Protein AF-A0A956DC19-F1 (afdb_monomer)

Foldseek 3Di:
DDPVVVVVVVVVVVVVVVVVVVVVCVVVPPDPPVPPPPPPDQDDQDVVAEEAAALLCQLLVVLLQVLCVVVVHGHYDYDNPHPHQVRQLVCQVVVVGFKYKHWADDDPVSPPLKDKDQLFKWKWFKWWLPDQEDDPVCLLVVLVVPDPQAAEEAEDPPDVSLVQLCVVPVSNSVSRVVSVVVVVHHYDHHLVSVQVCQQPPPGYIYIHTPLCCQSVVGSIDGRPPGIGMITIMMMGNDCSCVSSVVSSVDPSVCVSCVVSVIGGD

pLDDT: mean 90.92, std 10.83, range [45.25, 98.5]

Solvent-accessible surface area (backbone atoms only — not comparable to full-atom values): 14543 Å² total; per-residue (Å²): 134,57,72,68,58,57,53,50,51,52,52,50,52,50,52,53,50,52,51,54,49,50,52,52,48,63,73,66,43,82,71,60,86,81,70,63,73,66,80,75,70,82,70,77,87,65,84,55,32,37,32,32,12,18,43,87,39,45,75,60,49,50,54,47,45,50,54,39,41,76,70,72,43,76,63,64,44,67,54,82,77,56,51,32,39,69,44,11,51,47,35,34,73,70,65,75,37,59,27,14,26,28,48,56,85,76,50,78,92,64,43,74,77,45,51,75,44,66,60,29,29,38,33,30,20,41,29,20,49,48,81,55,83,73,61,80,79,54,57,37,43,48,41,73,61,80,48,91,79,52,40,57,46,41,60,49,93,84,37,60,57,51,54,32,30,35,77,74,40,48,66,50,35,46,28,46,51,51,21,54,76,66,62,71,52,60,69,33,86,42,56,66,51,45,52,49,46,43,64,70,39,74,29,19,33,30,79,39,51,52,24,52,34,57,65,68,64,46,78,37,42,70,28,78,97,42,69,12,73,36,49,29,28,47,30,31,70,66,74,90,49,51,72,58,57,55,42,52,74,31,71,72,37,48,48,52,40,52,77,33,56,29,43,73,105

Nearest PDB structures (foldseek):
  7tav-assembly2_B  TM=7.178E-01  e=8.139E-08  Listeria monocytogenes
  8h3z-assembly1_A  TM=5.847E-01  e=3.713E-08  Anabaena
  3glb-assembly2_C  TM=5.712E-01  e=4.413E-07  Acinetobacter baylyi ADP1
  8hdk-assembly1_B  TM=5.742E-01  e=7.095E-06  Rattus norvegicus
  7txk-assembly2_B  TM=5.730E-01  e=1.298E-05  Streptococcus pneumoniae D39

Secondary structure (DSSP, 8-state):
--HHHHHHHHHHHHHHHHHHHHHHHHHTSPPPGGG-----PPPPPPSSEEEEE-HHHHHHHHHHHHHHHHTTPPPEEE-SS--HHHHHHHHHHTTS-SEEEESSPPPGGG-TT-EEEEEEEEEEEEEESS-----TTHHHHHTTT--SS-EEEEE-TT-HHHHHHHHH-HHHHHHHHHHHHTT-S-EE-SHHHHHHHHHHSTTEEEEEEHHHHHHTT-S-EEEEEEEEEEEEEEEESSGGGHHHHHHHTSHHHHHHHHHHT-B--

Mean predicted aligned error: 9.4 Å

Structure (mmCIF, N/CA/C/O backbone):
data_AF-A0A956DC19-F1
#
_entry.id   AF-A0A956DC19-F1
#
loop_
_atom_site.group_PDB
_atom_site.id
_atom_site.type_symbol
_atom_site.label_atom_id
_atom_site.label_alt_id
_atom_site.label_comp_id
_atom_site.label_asym_id
_atom_site.label_entity_id
_atom_site.label_seq_id
_atom_site.pdbx_PDB_ins_code
_atom_site.Cartn_x
_atom_site.Cartn_y
_atom_site.Cartn_z
_atom_site.occupancy
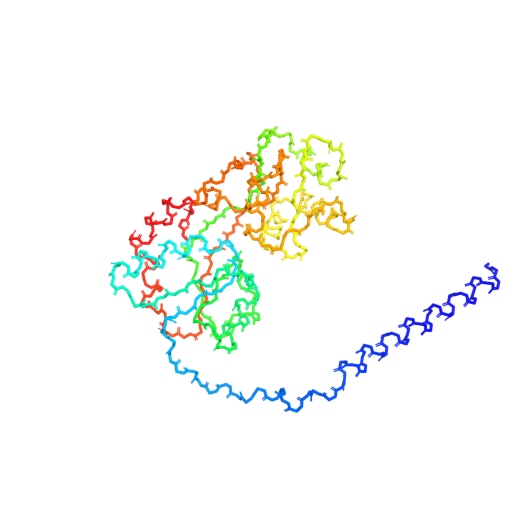_atom_site.B_iso_or_equiv
_atom_site.auth_seq_id
_atom_site.auth_comp_id
_atom_site.auth_asym_id
_atom_site.auth_atom_id
_atom_site.pdbx_PDB_model_num
ATOM 1 N N . MET A 1 1 ? -10.029 -17.178 -51.643 1.00 58.81 1 MET A N 1
ATOM 2 C CA . MET A 1 1 ? -9.910 -18.070 -50.467 1.00 58.81 1 MET A CA 1
ATOM 3 C C . MET A 1 1 ? -10.127 -19.503 -50.914 1.00 58.81 1 MET A C 1
ATOM 5 O O . MET A 1 1 ? -11.128 -19.786 -51.559 1.00 58.81 1 MET A O 1
ATOM 9 N N . THR A 1 2 ? -9.176 -20.389 -50.638 1.00 77.06 2 THR A N 1
ATOM 10 C CA . THR A 1 2 ? -9.273 -21.825 -50.938 1.00 77.06 2 THR A CA 1
ATOM 11 C C . THR A 1 2 ? -10.344 -22.482 -50.065 1.00 77.06 2 THR A C 1
ATOM 13 O O . THR A 1 2 ? -10.538 -22.083 -48.918 1.00 77.06 2 THR A O 1
ATOM 16 N N . ARG A 1 3 ? -11.029 -23.515 -50.581 1.00 72.81 3 ARG A N 1
ATOM 17 C CA . ARG A 1 3 ? -12.061 -24.282 -49.845 1.00 72.81 3 ARG A CA 1
ATOM 18 C C . ARG A 1 3 ? -11.597 -24.747 -48.455 1.00 72.81 3 ARG A C 1
ATOM 20 O O . ARG A 1 3 ? -12.404 -24.788 -47.537 1.00 72.81 3 ARG A O 1
ATOM 27 N N . ALA A 1 4 ? -10.301 -25.017 -48.290 1.00 72.75 4 ALA A N 1
ATOM 28 C CA . ALA A 1 4 ? -9.689 -25.374 -47.011 1.00 72.75 4 ALA A CA 1
ATOM 29 C C . ALA A 1 4 ? -9.764 -24.253 -45.954 1.00 72.75 4 ALA A C 1
ATOM 31 O O . ALA A 1 4 ? -10.031 -24.529 -44.790 1.00 72.75 4 ALA A O 1
ATOM 32 N N . VAL A 1 5 ? -9.594 -22.989 -46.356 1.00 76.00 5 VAL A N 1
ATOM 33 C CA . VAL A 1 5 ? -9.678 -21.830 -45.447 1.00 76.00 5 VAL A CA 1
ATOM 34 C C . VAL A 1 5 ? -11.120 -21.604 -44.998 1.00 76.00 5 VAL A C 1
ATOM 36 O O . VAL A 1 5 ? -11.368 -21.321 -43.830 1.00 76.00 5 VAL A O 1
ATOM 39 N N . LEU A 1 6 ? -12.079 -21.776 -45.914 1.00 77.94 6 LEU A N 1
ATOM 40 C CA . LEU A 1 6 ? -13.501 -21.654 -45.593 1.00 77.94 6 LEU A CA 1
ATOM 41 C C . LEU A 1 6 ? -13.936 -22.743 -44.600 1.00 77.94 6 LEU A C 1
ATOM 43 O O . LEU A 1 6 ? -14.591 -22.438 -43.610 1.00 77.94 6 LEU A O 1
ATOM 47 N N . LEU A 1 7 ? -13.502 -23.989 -44.830 1.00 83.19 7 LEU A N 1
ATOM 48 C CA . LEU A 1 7 ? -13.782 -25.122 -43.947 1.00 83.19 7 LEU A CA 1
ATOM 49 C C . LEU A 1 7 ? -13.171 -24.918 -42.550 1.00 83.19 7 LEU A C 1
ATOM 51 O O . LEU A 1 7 ? -13.842 -25.153 -41.549 1.00 83.19 7 LEU A O 1
ATOM 55 N N . GLY A 1 8 ? -11.930 -24.423 -42.477 1.00 80.75 8 GLY A N 1
ATOM 56 C CA . GLY A 1 8 ? -11.265 -24.111 -41.209 1.00 80.75 8 GLY A CA 1
ATOM 57 C C . GLY A 1 8 ? -11.995 -23.038 -40.396 1.00 80.75 8 GLY A C 1
ATOM 58 O O . GLY A 1 8 ? -12.196 -23.209 -39.196 1.00 80.75 8 GLY A O 1
ATOM 59 N N . LEU A 1 9 ? -12.465 -21.971 -41.051 1.00 84.00 9 LEU A N 1
ATOM 60 C CA . LEU A 1 9 ? -13.258 -20.914 -40.410 1.00 84.00 9 LEU A CA 1
ATOM 61 C C . LEU A 1 9 ? -14.600 -21.428 -39.879 1.00 84.00 9 LEU A C 1
ATOM 63 O O . LEU A 1 9 ? -15.009 -21.045 -38.785 1.00 84.00 9 LEU A O 1
ATOM 67 N N . THR A 1 10 ? -15.274 -22.313 -40.619 1.00 86.25 10 THR A N 1
ATOM 68 C CA . THR A 1 10 ? -16.541 -22.909 -40.171 1.00 86.25 10 THR A CA 1
ATOM 69 C C . THR A 1 10 ? -16.345 -23.786 -38.935 1.00 86.25 10 THR A C 1
ATOM 71 O O . THR A 1 10 ? -17.110 -23.668 -37.980 1.00 86.25 10 THR A O 1
ATOM 74 N N . VAL A 1 11 ? -15.300 -24.621 -38.918 1.00 87.81 11 VAL A N 1
ATOM 75 C CA . VAL A 1 11 ? -14.972 -25.460 -37.753 1.00 87.81 11 VAL A CA 1
ATOM 76 C C . VAL A 1 11 ? -14.606 -24.594 -36.547 1.00 87.81 11 VAL A C 1
ATOM 78 O O . VAL A 1 11 ? -15.110 -24.828 -35.453 1.00 87.81 11 VAL A O 1
ATOM 81 N N . PHE A 1 12 ? -13.795 -23.552 -36.745 1.00 87.50 12 PHE A N 1
ATOM 82 C CA . PHE A 1 12 ? -13.417 -22.633 -35.672 1.00 87.50 12 PHE A CA 1
ATOM 83 C C . PHE A 1 12 ? -14.632 -21.920 -35.061 1.00 87.50 12 PHE A C 1
ATOM 85 O O . PHE A 1 12 ? -14.780 -21.899 -33.840 1.00 87.50 12 PHE A O 1
ATOM 92 N N . ALA A 1 13 ? -15.538 -21.395 -35.893 1.00 90.00 13 ALA A N 1
ATOM 93 C CA . ALA A 1 13 ? -16.761 -20.747 -35.424 1.00 90.00 13 ALA A CA 1
ATOM 94 C C . ALA A 1 13 ? -17.680 -21.716 -34.660 1.00 90.00 13 ALA A C 1
ATOM 96 O O . ALA A 1 13 ? -18.256 -21.338 -33.640 1.00 90.00 13 ALA A O 1
ATOM 97 N N . ALA A 1 14 ? -17.779 -22.972 -35.110 1.00 89.25 14 ALA A N 1
ATOM 98 C CA . ALA A 1 14 ? -18.548 -24.005 -34.420 1.00 89.25 14 ALA A CA 1
ATOM 99 C C . ALA A 1 14 ? -17.953 -24.344 -33.042 1.00 89.25 14 ALA A C 1
ATOM 101 O O . ALA A 1 14 ? -18.692 -24.417 -32.061 1.00 89.25 14 ALA A O 1
ATOM 102 N N . CYS A 1 15 ? -16.626 -24.479 -32.944 1.00 90.81 15 CYS A N 1
ATOM 103 C CA . CYS A 1 15 ? -15.942 -24.699 -31.668 1.00 90.81 15 CYS A CA 1
ATOM 104 C C . CYS A 1 15 ? -16.123 -23.512 -30.713 1.00 90.81 15 CYS A C 1
ATOM 106 O O . CYS A 1 15 ? -16.414 -23.715 -29.537 1.00 90.81 15 CYS A O 1
ATOM 108 N N . LEU A 1 16 ? -16.005 -22.276 -31.211 1.00 89.44 16 LEU A N 1
ATOM 109 C CA . LEU A 1 16 ? -16.200 -21.075 -30.396 1.00 89.44 16 LEU A CA 1
ATOM 110 C C . LEU A 1 16 ? -17.640 -20.990 -29.867 1.00 89.44 16 LEU A C 1
ATOM 112 O O . LEU A 1 16 ? -17.852 -20.713 -28.688 1.00 89.44 16 LEU A O 1
ATOM 116 N N . GLY A 1 17 ? -18.620 -21.283 -30.727 1.00 90.19 17 GLY A N 1
ATOM 117 C CA . GLY A 1 17 ? -20.031 -21.347 -30.352 1.00 90.19 17 GLY A CA 1
ATOM 118 C C . GLY A 1 17 ? -20.293 -22.399 -29.277 1.00 90.19 17 GLY A C 1
ATOM 119 O O . GLY A 1 17 ? -20.917 -22.088 -28.266 1.00 90.19 17 GLY A O 1
ATOM 120 N N . ALA A 1 18 ? -19.750 -23.609 -29.440 1.00 88.31 18 ALA A N 1
ATOM 121 C CA . ALA A 1 18 ? -19.880 -24.682 -28.457 1.00 88.31 18 ALA A CA 1
ATOM 122 C C . ALA A 1 18 ? -19.261 -24.310 -27.099 1.00 88.31 18 ALA A C 1
ATOM 124 O O . ALA A 1 18 ? -19.887 -24.537 -26.065 1.00 88.31 18 ALA A O 1
ATOM 125 N N . SER A 1 19 ? -18.080 -23.683 -27.093 1.00 82.81 19 SER A N 1
ATOM 126 C CA . SER A 1 19 ? -17.428 -23.211 -25.865 1.00 82.81 19 SER A CA 1
ATOM 127 C C . SER A 1 19 ? -18.245 -22.132 -25.153 1.00 82.81 19 SER A C 1
ATOM 129 O O . SER A 1 19 ? -18.456 -22.224 -23.947 1.00 82.81 19 SER A O 1
ATOM 131 N N . VAL A 1 20 ? -18.765 -21.138 -25.883 1.00 84.44 20 VAL A N 1
ATOM 132 C CA . VAL A 1 20 ? -19.629 -20.094 -25.301 1.00 84.44 20 VAL A CA 1
ATOM 133 C C . VAL A 1 20 ? -20.919 -20.698 -24.747 1.00 84.44 20 VAL A C 1
ATOM 135 O O . VAL A 1 20 ? -21.346 -20.331 -23.655 1.00 84.44 20 VAL A O 1
ATOM 138 N N . SER A 1 21 ? -21.528 -21.648 -25.461 1.00 82.44 21 SER A N 1
ATOM 139 C CA . SER A 1 21 ? -22.718 -22.359 -24.990 1.00 82.44 21 SER A CA 1
ATOM 140 C C . SER A 1 21 ? -22.443 -23.198 -23.741 1.00 82.44 21 SER A C 1
ATOM 142 O O . SER A 1 21 ? -23.274 -23.199 -22.840 1.00 82.44 21 SER A O 1
ATOM 144 N N . LEU A 1 22 ? -21.288 -23.862 -23.650 1.00 82.88 22 LEU A N 1
ATOM 145 C CA . LEU A 1 22 ? -20.875 -24.611 -22.458 1.00 82.88 22 LEU A CA 1
ATOM 146 C C . LEU A 1 22 ? -20.654 -23.695 -21.253 1.00 82.88 22 LEU A C 1
ATOM 148 O O . LEU A 1 22 ? -21.134 -24.011 -20.170 1.00 82.88 22 LEU A O 1
ATOM 152 N N . VAL A 1 23 ? -19.996 -22.545 -21.439 1.00 78.00 23 VAL A N 1
ATOM 153 C CA . VAL A 1 23 ? -19.827 -21.540 -20.374 1.00 78.00 23 VAL A CA 1
ATOM 154 C C . VAL A 1 23 ? -21.187 -21.022 -19.912 1.00 78.00 23 VAL A C 1
ATOM 156 O O . VAL A 1 23 ? -21.473 -21.039 -18.722 1.00 78.00 23 VAL A O 1
ATOM 159 N N . ARG A 1 24 ? -22.070 -20.654 -20.846 1.00 78.94 24 ARG A N 1
ATOM 160 C CA . ARG A 1 24 ? -23.435 -20.194 -20.538 1.00 78.94 24 ARG A CA 1
ATOM 161 C C . ARG A 1 24 ? -24.257 -21.258 -19.812 1.00 78.94 24 ARG A C 1
ATOM 163 O O . ARG A 1 24 ? -25.035 -20.918 -18.932 1.00 78.94 24 ARG A O 1
ATOM 170 N N . LEU A 1 25 ? -24.100 -22.530 -20.180 1.00 79.69 25 LEU A N 1
ATOM 171 C CA . LEU A 1 25 ? -24.782 -23.650 -19.534 1.00 79.69 25 LEU A CA 1
ATOM 172 C C . LEU A 1 25 ? -24.228 -23.917 -18.129 1.00 79.69 25 LEU A C 1
ATOM 174 O O . LEU A 1 25 ? -25.004 -24.204 -17.227 1.00 79.69 25 LEU A O 1
ATOM 178 N N . ALA A 1 26 ? -22.914 -23.786 -17.933 1.00 73.88 26 ALA A N 1
ATOM 179 C CA . ALA A 1 26 ? -22.282 -23.883 -16.620 1.00 73.88 26 ALA A CA 1
ATOM 180 C C . ALA A 1 26 ? -22.691 -22.716 -15.703 1.00 73.88 26 ALA A C 1
ATOM 182 O O . ALA A 1 26 ? -22.988 -22.935 -14.533 1.00 73.88 26 ALA A O 1
ATOM 183 N N . GLU A 1 27 ? -22.782 -21.495 -16.240 1.00 73.81 27 GLU A N 1
ATOM 184 C CA . GLU A 1 27 ? -23.289 -20.312 -15.529 1.00 73.81 27 GLU A CA 1
ATOM 185 C C . GLU A 1 27 ? -24.790 -20.405 -15.210 1.00 73.81 27 GLU A C 1
ATOM 187 O O . GLU A 1 27 ? -25.233 -19.893 -14.183 1.00 73.81 27 GLU A O 1
ATOM 192 N N . ALA A 1 28 ? -25.574 -21.045 -16.084 1.00 76.94 28 ALA A N 1
ATOM 193 C CA . ALA A 1 28 ? -27.014 -21.250 -15.916 1.00 76.94 28 ALA A CA 1
ATOM 194 C C . ALA A 1 28 ? -27.369 -22.540 -15.157 1.00 76.94 28 ALA A C 1
ATOM 196 O O . ALA A 1 28 ? -28.553 -22.816 -14.944 1.00 76.94 28 ALA A O 1
ATOM 197 N N . GLY A 1 29 ? -26.369 -23.340 -14.779 1.00 71.81 29 GLY A N 1
ATOM 198 C CA . GLY A 1 29 ? -26.567 -24.540 -13.981 1.00 71.81 29 GLY A CA 1
ATOM 199 C C . GLY A 1 29 ? -27.220 -24.202 -12.638 1.00 71.81 29 GLY A C 1
ATOM 200 O O . GLY A 1 29 ? -27.050 -23.087 -12.131 1.00 71.81 29 GLY A O 1
ATOM 201 N N . PRO A 1 30 ? -27.988 -25.133 -12.047 1.00 65.25 30 PRO A N 1
ATOM 202 C CA . PRO A 1 30 ? -28.536 -24.929 -10.715 1.00 65.25 30 PRO A CA 1
ATOM 203 C C . PRO A 1 30 ? -27.383 -24.603 -9.765 1.00 65.25 30 PRO A C 1
ATOM 205 O O . PRO A 1 30 ? -26.392 -25.334 -9.701 1.00 65.25 30 PRO A O 1
ATOM 208 N N . ARG A 1 31 ? -27.496 -23.476 -9.054 1.00 58.34 31 ARG A N 1
ATOM 209 C CA . ARG A 1 31 ? -26.587 -23.179 -7.946 1.00 58.34 31 ARG A CA 1
ATOM 210 C C . ARG A 1 31 ? -26.636 -24.383 -6.993 1.00 58.34 31 ARG A C 1
ATOM 212 O O . ARG A 1 31 ? -27.744 -24.868 -6.757 1.00 58.34 31 ARG A O 1
ATOM 219 N N . PRO A 1 32 ? -25.491 -24.885 -6.493 1.00 63.47 32 PRO A N 1
ATOM 220 C CA . PRO A 1 32 ? -25.496 -25.975 -5.523 1.00 63.47 32 PRO A CA 1
ATOM 221 C C . PRO A 1 32 ? -26.464 -25.628 -4.385 1.00 63.47 32 PRO A C 1
ATOM 223 O O . PRO A 1 32 ? -26.539 -24.463 -3.993 1.00 63.47 32 PRO A O 1
ATOM 226 N N . GLU A 1 33 ? -27.230 -26.610 -3.904 1.00 53.47 33 GLU A N 1
ATOM 227 C CA . GLU A 1 33 ? -28.255 -26.415 -2.859 1.00 53.47 33 GLU A CA 1
ATOM 228 C C . GLU A 1 33 ? -27.682 -25.760 -1.587 1.00 53.47 33 GLU A C 1
ATOM 230 O O . GLU A 1 33 ? -28.400 -25.066 -0.874 1.00 53.47 33 GLU A O 1
ATOM 235 N N . ASP A 1 34 ? -26.365 -25.847 -1.392 1.00 53.16 34 ASP A N 1
ATOM 236 C CA . ASP A 1 34 ? -25.626 -25.240 -0.282 1.00 53.16 34 ASP A CA 1
ATOM 237 C C . ASP A 1 34 ? -25.266 -23.751 -0.501 1.00 53.16 34 ASP A C 1
ATOM 239 O O . ASP A 1 34 ? -24.637 -23.125 0.347 1.00 53.16 34 ASP A O 1
ATOM 243 N N . ALA A 1 35 ? -25.638 -23.154 -1.641 1.00 45.88 35 ALA A N 1
ATOM 244 C CA . ALA A 1 35 ? -25.392 -21.742 -1.957 1.00 45.88 35 ALA A CA 1
ATOM 245 C C . ALA A 1 35 ? -26.586 -20.828 -1.637 1.00 45.88 35 ALA A C 1
ATOM 247 O O . ALA A 1 35 ? -26.651 -19.688 -2.113 1.00 45.88 35 ALA A O 1
ATOM 248 N N . ILE A 1 36 ? -27.525 -21.297 -0.816 1.00 45.69 36 ILE A N 1
ATOM 249 C CA . ILE A 1 36 ? -28.273 -20.386 0.039 1.00 45.69 36 ILE A CA 1
ATOM 250 C C . ILE A 1 36 ? -27.342 -20.114 1.218 1.00 45.69 36 ILE A C 1
ATOM 252 O O . ILE A 1 36 ? -27.342 -20.843 2.204 1.00 45.69 36 ILE A O 1
ATOM 256 N N . LEU A 1 37 ? -26.524 -19.063 1.098 1.00 53.12 37 LEU A N 1
ATOM 257 C CA . LEU A 1 37 ? -26.095 -18.337 2.287 1.00 53.12 37 LEU A CA 1
ATOM 258 C C . LEU A 1 37 ? -27.398 -17.926 2.967 1.00 53.12 37 LEU A C 1
ATOM 260 O O . LEU A 1 37 ? -28.058 -16.977 2.532 1.00 53.12 37 LEU A O 1
ATOM 264 N N . GLU A 1 38 ? -27.816 -18.708 3.965 1.00 45.25 38 GLU A N 1
ATOM 265 C CA . GLU A 1 38 ? -28.742 -18.233 4.979 1.00 45.25 38 GLU A CA 1
ATOM 266 C C . GLU A 1 38 ? -28.291 -16.820 5.316 1.00 45.25 38 GLU A C 1
ATOM 268 O O . GLU A 1 38 ? -27.094 -16.590 5.505 1.00 45.25 38 GLU A O 1
ATOM 273 N N . ALA A 1 39 ? -29.227 -15.869 5.267 1.00 48.81 39 ALA A N 1
ATOM 274 C CA . ALA A 1 39 ? -28.973 -14.492 5.650 1.00 48.81 39 ALA A CA 1
ATOM 275 C C . ALA A 1 39 ? -28.123 -14.523 6.919 1.00 48.81 39 ALA A C 1
ATOM 277 O O . ALA A 1 39 ? -28.605 -15.012 7.942 1.00 48.81 39 ALA A O 1
ATOM 278 N N . SER A 1 40 ? -26.848 -14.134 6.782 1.00 51.88 40 SER A N 1
ATOM 279 C CA . SER A 1 40 ? -25.836 -14.373 7.804 1.00 51.88 40 SER A CA 1
ATOM 280 C C . SER A 1 40 ? -26.385 -13.796 9.096 1.00 51.88 40 SER A C 1
ATOM 282 O O . SER A 1 40 ? -26.607 -12.586 9.197 1.00 51.88 40 SER A O 1
ATOM 284 N N . LEU A 1 41 ? -26.728 -14.671 10.044 1.00 50.72 41 LEU A N 1
ATOM 285 C CA . LEU A 1 41 ? -27.053 -14.221 11.385 1.00 50.72 41 LEU A CA 1
ATOM 286 C C . LEU A 1 41 ? -25.846 -13.394 11.842 1.00 50.72 41 LEU A C 1
ATOM 288 O O . LEU A 1 41 ? -24.719 -13.830 11.586 1.00 50.72 41 LEU A O 1
ATOM 292 N N . PRO A 1 42 ? -26.050 -12.216 12.461 1.00 56.25 42 PRO A N 1
ATOM 293 C CA . PRO A 1 42 ? -24.936 -11.390 12.900 1.00 56.25 42 PRO A CA 1
ATOM 294 C C . PRO A 1 42 ? -23.981 -12.265 13.710 1.00 56.25 42 PRO A C 1
ATOM 296 O O . PRO A 1 42 ? -24.404 -12.867 14.705 1.00 56.25 42 PRO A O 1
ATOM 299 N N . HIS A 1 43 ? -22.733 -12.406 13.250 1.00 61.09 43 HIS A N 1
ATOM 300 C CA . HIS A 1 43 ? -21.785 -13.230 13.981 1.00 61.09 43 HIS A CA 1
ATOM 301 C C . HIS A 1 43 ? -21.538 -12.583 15.347 1.00 61.09 43 HIS A C 1
ATOM 303 O O . HIS A 1 43 ? -21.497 -11.351 15.458 1.00 61.09 43 HIS A O 1
ATOM 309 N N . PRO A 1 44 ? -21.382 -13.385 16.414 1.00 65.88 44 PRO A N 1
ATOM 310 C CA . PRO A 1 44 ? -20.965 -12.838 17.692 1.00 65.88 44 PRO A CA 1
ATOM 311 C C . PRO A 1 44 ? -19.647 -12.059 17.511 1.00 65.88 44 PRO A C 1
ATOM 313 O O . PRO A 1 44 ? -18.813 -12.457 16.691 1.00 65.88 44 PRO A O 1
ATOM 316 N N . PRO A 1 45 ? -19.445 -10.959 18.261 1.00 72.56 45 PRO A N 1
ATOM 317 C CA . PRO A 1 45 ? -18.252 -10.135 18.121 1.00 72.56 45 PRO A CA 1
ATOM 318 C C . PRO A 1 45 ? -16.977 -10.976 18.272 1.00 72.56 45 PRO A C 1
ATOM 320 O O . PRO A 1 45 ? -16.846 -11.743 19.231 1.00 72.56 45 PRO A O 1
ATOM 323 N N . ARG A 1 46 ? -16.040 -10.832 17.325 1.00 82.19 46 ARG A N 1
ATOM 324 C CA . ARG A 1 46 ? -14.765 -11.565 17.326 1.00 82.19 46 ARG A CA 1
ATOM 325 C C . ARG A 1 46 ? -13.797 -10.967 18.347 1.00 82.19 46 ARG A C 1
ATOM 327 O O . ARG A 1 46 ? -13.769 -9.756 18.563 1.00 82.19 46 ARG A O 1
ATOM 334 N N . SER A 1 47 ? -12.986 -11.827 18.958 1.00 85.12 47 SER A N 1
ATOM 335 C CA . SER A 1 47 ? -11.850 -11.431 19.791 1.00 85.12 47 SER A CA 1
ATOM 336 C C . SER A 1 47 ? -10.678 -12.390 19.525 1.00 85.12 47 SER A C 1
ATOM 338 O O . SER A 1 47 ? -10.802 -13.571 19.861 1.00 85.12 47 SER A O 1
ATOM 340 N N . PRO A 1 48 ? -9.572 -11.923 18.915 1.00 88.75 48 PRO A N 1
ATOM 341 C CA . PRO A 1 48 ? -9.351 -10.547 18.463 1.00 88.75 48 PRO A CA 1
ATOM 342 C C . PRO A 1 48 ? -10.269 -10.146 17.296 1.00 88.75 48 PRO A C 1
ATOM 344 O O . PRO A 1 48 ? -10.780 -10.994 16.565 1.00 88.75 48 PRO A O 1
ATOM 347 N N . ARG A 1 49 ? -10.486 -8.835 17.135 1.00 95.00 49 ARG A N 1
ATOM 348 C CA . ARG A 1 49 ? -11.108 -8.270 15.925 1.00 95.00 49 ARG A CA 1
ATOM 349 C C . ARG A 1 49 ? -10.100 -8.332 14.779 1.00 95.00 49 ARG A C 1
ATOM 351 O O . ARG A 1 49 ? -8.927 -8.029 14.992 1.00 95.00 49 ARG A O 1
ATOM 358 N N . VAL A 1 50 ? -10.545 -8.692 13.582 1.00 96.62 50 VAL A N 1
ATOM 359 C CA . VAL A 1 50 ? -9.662 -9.032 12.456 1.00 96.62 50 VAL A CA 1
ATOM 360 C C . VAL A 1 50 ? -9.716 -7.970 11.360 1.00 96.62 50 VAL A C 1
ATOM 362 O O . VAL A 1 50 ? -10.790 -7.557 10.922 1.00 96.62 50 VAL A O 1
ATOM 365 N N . LEU A 1 51 ? -8.543 -7.553 10.885 1.00 97.94 51 LEU A N 1
ATOM 366 C CA . LEU A 1 51 ? -8.360 -6.623 9.776 1.00 97.94 51 LEU A CA 1
ATOM 367 C C . LEU A 1 51 ? -7.678 -7.349 8.620 1.00 97.94 51 LEU A C 1
ATOM 369 O O . LEU A 1 51 ? -6.630 -7.952 8.816 1.00 97.94 51 LEU A O 1
ATOM 373 N N . ALA A 1 52 ? -8.214 -7.249 7.407 1.00 97.44 52 ALA A N 1
ATOM 374 C CA . ALA A 1 52 ? -7.603 -7.877 6.234 1.00 97.44 52 ALA A CA 1
ATOM 375 C C . ALA A 1 52 ? -7.793 -7.032 4.975 1.00 97.44 52 ALA A C 1
ATOM 377 O O . ALA A 1 52 ? -8.749 -6.264 4.855 1.00 97.44 52 ALA A O 1
ATOM 378 N N . GLY A 1 53 ? -6.902 -7.18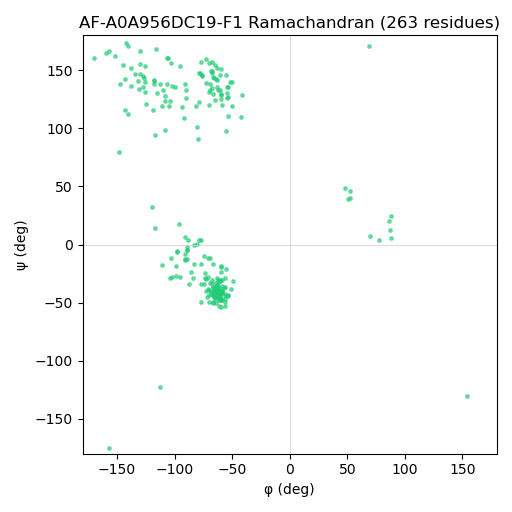0 3.996 1.00 96.06 53 GLY A N 1
ATOM 379 C CA . GLY A 1 53 ? -7.080 -6.537 2.698 1.00 96.06 53 GLY A CA 1
ATOM 380 C C . GLY A 1 53 ? -5.779 -6.271 1.961 1.00 96.06 53 GLY A C 1
ATOM 381 O O . GLY A 1 53 ? -4.956 -7.162 1.765 1.00 96.06 53 GLY A O 1
ATOM 382 N N . SER A 1 54 ? -5.621 -5.039 1.487 1.00 95.06 54 SER A N 1
ATOM 383 C CA . SER A 1 54 ? -4.509 -4.607 0.644 1.00 95.06 54 SER A CA 1
ATOM 384 C C . SER A 1 54 ? -3.145 -4.753 1.313 1.00 95.06 54 SER A C 1
ATOM 386 O O . SER A 1 54 ? -2.927 -4.187 2.381 1.00 95.06 54 SER A O 1
ATOM 388 N N . GLY A 1 55 ? -2.182 -5.328 0.585 1.00 93.44 55 GLY A N 1
ATOM 389 C CA . GLY A 1 55 ? -0.777 -5.437 0.993 1.00 93.44 55 GLY A CA 1
ATOM 390 C C . GLY A 1 55 ? -0.178 -4.100 1.431 1.00 93.44 55 GLY A C 1
ATOM 391 O O . GLY A 1 55 ? 0.513 -4.032 2.442 1.00 93.44 55 GLY A O 1
ATOM 392 N N . SER A 1 56 ? -0.556 -3.017 0.740 1.00 94.19 56 SER A N 1
ATOM 393 C CA . SER A 1 56 ? -0.013 -1.677 0.990 1.00 94.19 56 SER A CA 1
ATOM 394 C C . SER A 1 56 ? -0.399 -1.105 2.354 1.00 94.19 56 SER A C 1
ATOM 396 O O . SER A 1 56 ? 0.229 -0.171 2.829 1.00 94.19 56 SER A O 1
ATOM 398 N N . ASN A 1 57 ? -1.418 -1.675 3.005 1.00 95.62 57 ASN A N 1
ATOM 399 C CA . ASN A 1 57 ? -1.792 -1.297 4.366 1.00 95.62 57 ASN A CA 1
ATOM 400 C C . ASN A 1 57 ? -1.013 -2.101 5.419 1.00 95.62 57 ASN A C 1
ATOM 402 O O . ASN A 1 57 ? -0.723 -1.567 6.485 1.00 95.62 57 ASN A O 1
ATOM 406 N N . LEU A 1 58 ? -0.687 -3.371 5.142 1.00 94.06 58 LEU A N 1
ATOM 407 C CA . LEU A 1 58 ? -0.371 -4.368 6.173 1.00 94.06 58 LEU A CA 1
ATOM 408 C C . LEU A 1 58 ? 0.766 -3.931 7.101 1.00 94.06 58 LEU A C 1
ATOM 410 O O . LEU A 1 58 ? 0.567 -3.875 8.312 1.00 94.06 58 LEU A O 1
ATOM 414 N N . ALA A 1 59 ? 1.913 -3.533 6.546 1.00 94.44 59 ALA A N 1
ATOM 415 C CA . ALA A 1 59 ? 3.088 -3.175 7.343 1.00 94.44 59 ALA A CA 1
ATOM 416 C C . ALA A 1 59 ? 2.837 -1.981 8.286 1.00 94.44 59 ALA A C 1
ATOM 418 O O . ALA A 1 59 ? 3.276 -1.985 9.437 1.00 94.44 59 ALA A O 1
ATOM 419 N N . LEU A 1 60 ? 2.118 -0.954 7.819 1.00 97.44 60 LEU A N 1
ATOM 420 C CA . LEU A 1 60 ? 1.760 0.193 8.654 1.00 97.44 60 LEU A CA 1
ATOM 421 C C . LEU A 1 60 ? 0.689 -0.187 9.683 1.00 97.44 60 LEU A C 1
ATOM 423 O O . LEU A 1 60 ? 0.817 0.152 10.860 1.00 97.44 60 LEU A O 1
ATOM 427 N N . THR A 1 61 ? -0.348 -0.910 9.258 1.00 97.75 61 THR A N 1
ATOM 428 C CA . THR A 1 61 ? -1.459 -1.298 10.131 1.00 97.75 61 THR A CA 1
ATOM 429 C C . THR A 1 61 ? -0.993 -2.208 11.259 1.00 97.75 61 THR A C 1
ATOM 431 O O . THR A 1 61 ? -1.413 -2.000 12.388 1.00 97.75 61 THR A O 1
ATOM 434 N N . GLN A 1 62 ? -0.066 -3.139 11.016 1.00 97.06 62 GLN A N 1
ATOM 435 C CA . GLN A 1 62 ? 0.537 -3.955 12.077 1.00 97.06 62 GLN A CA 1
ATOM 436 C C . GLN A 1 62 ? 1.189 -3.093 13.168 1.00 97.06 62 GLN A C 1
ATOM 438 O O . GLN A 1 62 ? 0.974 -3.333 14.354 1.00 97.06 62 GLN A O 1
ATOM 443 N N . ARG A 1 63 ? 1.946 -2.053 12.783 1.00 97.38 63 ARG A N 1
ATOM 444 C CA . ARG A 1 63 ? 2.569 -1.122 13.742 1.00 97.38 63 ARG A CA 1
ATOM 445 C C . ARG A 1 63 ? 1.527 -0.312 14.515 1.00 97.38 63 ARG A C 1
ATOM 447 O O . ARG A 1 63 ? 1.690 -0.097 15.713 1.00 97.38 63 ARG A O 1
ATOM 454 N N . LEU A 1 64 ? 0.465 0.129 13.842 1.00 98.44 64 LEU A N 1
ATOM 455 C CA . LEU A 1 64 ? -0.636 0.868 14.465 1.00 98.44 64 LEU A CA 1
ATOM 456 C C . LEU A 1 64 ? -1.431 -0.005 15.440 1.00 98.44 64 LEU A C 1
ATOM 458 O O . LEU A 1 64 ? -1.721 0.439 16.547 1.00 98.44 64 LEU A O 1
ATOM 462 N N . VAL A 1 65 ? -1.732 -1.247 15.061 1.00 98.25 65 VAL A N 1
ATOM 463 C CA . VAL A 1 65 ? -2.408 -2.231 15.916 1.00 98.25 65 VAL A CA 1
ATOM 464 C C . VAL A 1 65 ? -1.559 -2.554 17.140 1.00 98.25 65 VAL A C 1
ATOM 466 O O . VAL A 1 65 ? -2.076 -2.495 18.253 1.00 98.25 65 VAL A O 1
ATOM 469 N N . ALA A 1 66 ? -0.256 -2.802 16.967 1.00 97.62 66 ALA A N 1
ATOM 470 C CA . ALA A 1 66 ? 0.654 -3.011 18.092 1.00 97.62 66 ALA A CA 1
ATOM 471 C C . ALA A 1 66 ? 0.615 -1.820 19.062 1.00 97.62 66 ALA A C 1
ATOM 473 O O . ALA A 1 66 ? 0.353 -1.997 20.250 1.00 97.62 66 ALA A O 1
ATOM 474 N N . ARG A 1 67 ? 0.749 -0.590 18.544 1.00 98.12 67 ARG A N 1
ATOM 475 C CA . ARG A 1 67 ? 0.714 0.630 19.363 1.00 98.12 67 ARG A CA 1
ATOM 476 C C . ARG A 1 67 ? -0.624 0.844 20.078 1.00 98.12 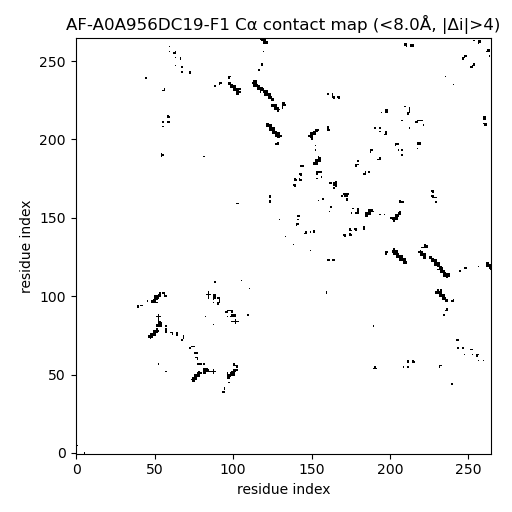67 ARG A C 1
ATOM 478 O O . ARG A 1 67 ? -0.633 1.369 21.195 1.00 98.12 67 ARG A O 1
ATOM 485 N N . PHE A 1 68 ? -1.734 0.486 19.434 1.00 98.44 68 PHE A N 1
ATOM 486 C CA . PHE A 1 68 ? -3.080 0.566 19.999 1.00 98.44 68 PHE A CA 1
ATOM 487 C C . PHE A 1 68 ? -3.257 -0.412 21.163 1.00 98.44 68 PHE A C 1
ATOM 489 O O . PHE A 1 68 ? -3.659 -0.003 22.252 1.00 98.44 68 PHE A O 1
ATOM 496 N N . VAL A 1 69 ? -2.892 -1.680 20.959 1.00 97.19 69 VAL A N 1
ATOM 497 C CA . VAL A 1 69 ? -2.999 -2.738 21.975 1.00 97.19 69 VAL A CA 1
ATOM 498 C C . VAL A 1 69 ? -2.058 -2.469 23.154 1.00 97.19 69 VAL A C 1
ATOM 500 O O . VAL A 1 69 ? -2.481 -2.555 24.304 1.00 97.19 69 VAL A O 1
ATOM 503 N N . GLU A 1 70 ? -0.817 -2.041 22.900 1.00 97.00 70 GLU A N 1
ATOM 504 C CA . GLU A 1 70 ? 0.126 -1.598 23.944 1.00 97.00 70 GLU A CA 1
ATOM 505 C C . GLU A 1 70 ? -0.417 -0.420 24.769 1.00 97.00 70 GLU A C 1
ATOM 507 O O . GLU A 1 70 ? -0.107 -0.283 25.951 1.00 97.00 70 GLU A O 1
ATOM 512 N N . GLY A 1 71 ? -1.249 0.428 24.155 1.00 96.25 71 GLY A N 1
ATOM 513 C CA . GLY A 1 71 ? -1.941 1.535 24.812 1.00 96.25 71 GLY A CA 1
ATOM 514 C C . GLY A 1 71 ? -3.177 1.133 25.623 1.00 96.25 71 GLY A C 1
ATOM 515 O O . GLY A 1 71 ? -3.859 2.020 26.130 1.00 96.25 71 GLY A O 1
ATOM 516 N N . GLY A 1 72 ? -3.482 -0.164 25.739 1.00 96.19 72 GLY A N 1
ATOM 517 C CA . GLY A 1 72 ? -4.675 -0.676 26.420 1.00 96.19 72 GLY A CA 1
ATOM 518 C C . GLY A 1 72 ? -5.921 -0.765 25.534 1.00 96.19 72 GLY A C 1
ATOM 519 O O . GLY A 1 72 ? -7.021 -0.947 26.053 1.00 96.19 72 GLY A O 1
ATOM 520 N N . GLY A 1 73 ? -5.767 -0.627 24.214 1.00 95.56 73 GLY A N 1
ATOM 521 C CA . GLY A 1 73 ? -6.839 -0.859 23.250 1.00 95.56 73 GLY A CA 1
ATOM 522 C C . GLY A 1 73 ? -7.303 -2.318 23.229 1.00 95.56 73 GLY A C 1
ATOM 523 O O . GLY A 1 73 ? -6.547 -3.233 23.564 1.00 95.56 73 GLY A O 1
ATOM 524 N N . SER A 1 74 ? -8.555 -2.550 22.827 1.00 93.44 74 SER A N 1
ATOM 525 C CA . SER A 1 74 ? -9.105 -3.911 22.780 1.00 93.44 74 SER A CA 1
ATOM 526 C C . SER A 1 74 ? -8.410 -4.763 21.698 1.00 93.44 74 SER A C 1
ATOM 528 O O . SER A 1 74 ? -8.012 -4.212 20.668 1.00 93.44 74 SER A O 1
ATOM 530 N N . PRO A 1 75 ? -8.291 -6.095 21.874 1.00 95.56 75 PRO A N 1
ATOM 531 C CA . PRO A 1 75 ? -7.504 -6.956 20.986 1.00 95.56 75 PRO A CA 1
ATOM 532 C C . PRO A 1 75 ? -7.870 -6.832 19.498 1.00 95.56 75 PRO A C 1
ATOM 534 O O . PRO A 1 75 ? -9.035 -6.997 19.120 1.00 95.56 75 PRO A O 1
ATOM 537 N N . LEU A 1 76 ? -6.856 -6.574 18.668 1.00 96.44 76 LEU A N 1
ATOM 538 C CA . LEU A 1 76 ? -6.919 -6.492 17.206 1.00 96.44 76 LEU A CA 1
ATOM 539 C C . LEU A 1 76 ? -5.820 -7.353 16.585 1.00 96.44 76 LEU A C 1
ATOM 541 O O . LEU A 1 76 ? -4.711 -7.419 17.114 1.00 96.44 76 LEU A O 1
ATOM 545 N N . GLU A 1 77 ? -6.110 -7.926 15.425 1.00 95.69 77 GLU A N 1
ATOM 546 C CA . GLU A 1 77 ? -5.160 -8.687 14.620 1.00 95.69 77 GLU A CA 1
ATOM 547 C C . GLU A 1 77 ? -5.254 -8.286 13.145 1.00 95.69 77 GLU A C 1
ATOM 549 O O . GLU A 1 77 ? -6.323 -7.943 12.640 1.00 95.69 77 GLU A O 1
ATOM 554 N N . VAL A 1 78 ? -4.117 -8.317 12.453 1.00 96.69 78 VAL A N 1
ATOM 555 C CA . VAL A 1 78 ? -4.031 -8.068 11.013 1.00 96.69 78 VAL A CA 1
ATOM 556 C C . VAL A 1 78 ? -3.728 -9.390 10.322 1.00 96.69 78 VAL A C 1
ATOM 558 O O . VAL A 1 78 ? -2.706 -10.001 10.622 1.00 96.69 78 VAL A O 1
ATOM 561 N N . GLU A 1 79 ? -4.575 -9.793 9.378 1.00 95.31 79 GLU A N 1
ATOM 562 C CA . GLU A 1 79 ? -4.310 -10.925 8.492 1.00 95.31 79 GLU A CA 1
ATOM 563 C C . GLU A 1 79 ? -3.110 -10.602 7.595 1.00 95.31 79 GLU A C 1
ATOM 565 O O . GLU A 1 79 ? -3.086 -9.573 6.908 1.00 95.31 79 GLU A O 1
ATOM 570 N N . LEU A 1 80 ? -2.096 -11.466 7.637 1.00 87.44 80 LEU A N 1
ATOM 571 C CA . LEU A 1 80 ? -0.798 -11.212 7.010 1.00 87.44 80 LEU A CA 1
ATOM 572 C C . LEU A 1 80 ? -0.798 -11.577 5.533 1.00 87.44 80 LEU A C 1
ATOM 574 O O . LEU A 1 80 ? -0.095 -10.947 4.737 1.00 87.44 80 LEU A O 1
ATOM 578 N N . ASP A 1 81 ? -1.624 -12.548 5.156 1.00 89.44 81 ASP A N 1
ATOM 579 C CA . ASP A 1 81 ? -1.792 -12.922 3.766 1.00 89.44 81 ASP A CA 1
ATOM 580 C C . ASP A 1 81 ? -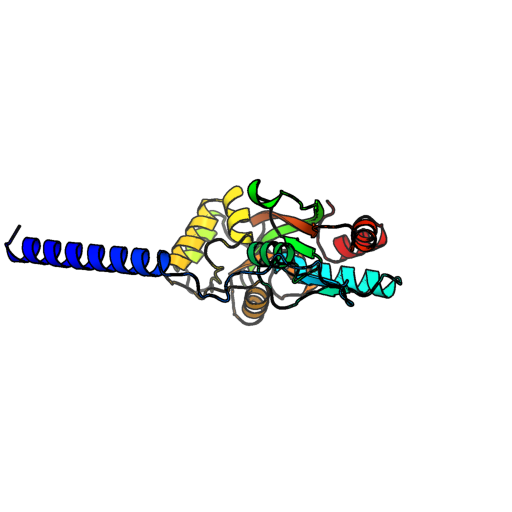2.751 -11.937 3.088 1.00 89.44 81 ASP A C 1
ATOM 582 O O . ASP A 1 81 ? -3.975 -11.983 3.230 1.00 89.44 81 ASP A O 1
ATOM 586 N N . SER A 1 82 ? -2.178 -10.990 2.337 1.00 90.44 82 SER A N 1
ATOM 587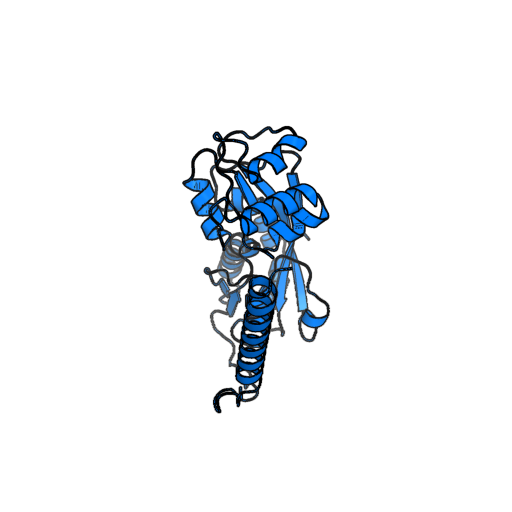 C CA . SER A 1 82 ? -2.972 -9.987 1.631 1.00 90.44 82 SER A CA 1
ATOM 588 C C . SER A 1 82 ? -3.962 -10.635 0.662 1.00 90.44 82 SER A C 1
ATOM 590 O O . SER A 1 82 ? -3.582 -11.248 -0.331 1.00 90.44 82 SER A O 1
ATOM 592 N N . VAL A 1 83 ? -5.247 -10.371 0.889 1.00 91.44 83 VAL A N 1
ATOM 593 C CA . VAL A 1 83 ? -6.350 -10.725 -0.022 1.00 91.44 83 VAL A CA 1
ATOM 594 C C . VAL A 1 83 ? -6.679 -9.606 -1.025 1.00 91.44 83 VAL A C 1
ATOM 596 O O . VAL A 1 83 ? -7.673 -9.663 -1.755 1.00 91.44 83 VAL A O 1
ATOM 599 N N . GLY A 1 84 ? -5.876 -8.537 -1.040 1.00 91.62 84 GLY A N 1
ATOM 600 C CA . GLY A 1 84 ? -6.117 -7.331 -1.828 1.00 91.62 84 GLY A CA 1
ATOM 601 C C . GLY A 1 84 ? -7.316 -6.499 -1.343 1.00 91.62 84 GLY A C 1
ATOM 602 O O . GLY A 1 84 ? -8.116 -6.910 -0.504 1.00 91.62 84 GLY A O 1
ATOM 603 N N . SER A 1 85 ? -7.474 -5.288 -1.892 1.00 93.19 85 SER A N 1
ATOM 604 C CA . SER A 1 85 ? -8.586 -4.391 -1.521 1.00 93.19 85 SER A CA 1
ATOM 605 C C . SER A 1 85 ? -9.968 -4.973 -1.833 1.00 93.19 85 SER A C 1
ATOM 607 O O . SER A 1 85 ? -10.908 -4.796 -1.065 1.00 93.19 85 SER A O 1
ATOM 609 N N . GLY A 1 86 ? -10.108 -5.650 -2.978 1.00 92.06 86 GLY A N 1
ATOM 610 C CA . GLY A 1 86 ? -11.376 -6.260 -3.383 1.00 92.06 86 GLY A CA 1
ATOM 611 C C . GLY A 1 86 ? -11.763 -7.447 -2.500 1.00 92.06 86 GLY A C 1
ATOM 612 O O . GLY A 1 86 ? -12.922 -7.543 -2.101 1.00 92.06 86 GLY A O 1
ATOM 613 N N . GLY A 1 87 ? -10.794 -8.307 -2.167 1.00 92.25 87 GLY A N 1
ATOM 614 C CA . GLY A 1 87 ? -10.999 -9.437 -1.262 1.00 92.25 87 GLY A CA 1
ATOM 615 C C . GLY A 1 87 ? -11.363 -8.982 0.147 1.00 92.25 87 GLY A C 1
ATOM 616 O O . GLY A 1 87 ? -12.342 -9.475 0.694 1.00 92.25 87 GLY A O 1
ATOM 617 N N . GLY A 1 88 ? -10.673 -7.966 0.683 1.00 95.94 88 GLY A N 1
ATOM 618 C CA . GLY A 1 88 ? -10.992 -7.395 1.997 1.00 95.94 88 GLY A CA 1
ATOM 619 C C . GLY A 1 88 ? -12.420 -6.849 2.066 1.00 95.94 88 GLY A C 1
ATOM 620 O O . GLY A 1 88 ? -13.174 -7.194 2.968 1.00 95.94 88 GLY A O 1
ATOM 621 N N . LEU A 1 89 ? -12.847 -6.065 1.067 1.00 96.12 89 LEU A N 1
ATOM 622 C CA . LEU A 1 89 ? -14.222 -5.545 1.007 1.00 96.12 89 LEU A CA 1
ATOM 623 C C . LEU A 1 89 ? -15.281 -6.646 0.900 1.00 96.12 89 LEU A C 1
ATOM 625 O O . LEU A 1 89 ? -16.395 -6.470 1.391 1.00 96.12 89 LEU A O 1
ATOM 629 N N . ARG A 1 90 ? -14.966 -7.757 0.226 1.00 94.25 90 ARG A N 1
ATOM 630 C CA . ARG A 1 90 ? -15.860 -8.914 0.152 1.00 94.25 90 ARG A CA 1
ATOM 631 C C . ARG A 1 90 ? -15.941 -9.626 1.500 1.00 94.25 90 ARG A C 1
ATOM 633 O O . ARG A 1 90 ? -17.040 -9.815 1.995 1.00 94.25 90 ARG A O 1
ATOM 640 N N . ALA A 1 91 ? -14.800 -9.918 2.117 1.00 94.88 91 ALA A N 1
ATOM 641 C CA . ALA A 1 91 ? -14.735 -10.551 3.431 1.00 94.88 91 ALA A CA 1
ATOM 642 C C . ALA A 1 91 ? -15.439 -9.724 4.520 1.00 94.88 91 ALA A C 1
ATOM 644 O O . ALA A 1 91 ? -16.080 -10.294 5.397 1.00 94.88 91 ALA A O 1
ATOM 645 N N . LEU A 1 92 ? -15.368 -8.389 4.452 1.00 95.50 92 LEU A N 1
ATOM 646 C CA . LEU A 1 92 ? -16.107 -7.510 5.361 1.00 95.50 92 LEU A CA 1
ATOM 647 C C . LEU A 1 92 ? -17.624 -7.631 5.163 1.00 95.50 92 LEU A C 1
ATOM 649 O O . LEU A 1 92 ? -18.362 -7.737 6.134 1.00 95.50 92 LEU A O 1
ATOM 653 N N . ARG A 1 93 ? -18.099 -7.641 3.910 1.00 93.38 93 ARG A N 1
ATOM 654 C CA . ARG A 1 93 ? -19.531 -7.815 3.600 1.00 93.38 93 ARG A CA 1
ATOM 655 C C . ARG A 1 93 ? -20.068 -9.178 4.005 1.00 93.38 93 ARG A C 1
ATOM 657 O O . ARG A 1 93 ? -21.212 -9.272 4.431 1.00 93.38 93 ARG A O 1
ATOM 664 N N . ASP A 1 94 ? -19.240 -10.201 3.850 1.00 92.31 94 ASP A N 1
ATOM 665 C CA . ASP A 1 94 ? -19.567 -11.571 4.222 1.00 92.31 94 ASP A CA 1
ATOM 666 C C . ASP A 1 94 ? -19.461 -11.779 5.755 1.00 92.31 94 ASP A C 1
ATOM 668 O O . ASP A 1 94 ? -19.642 -12.896 6.228 1.00 92.31 94 ASP A O 1
ATOM 672 N N . ASP A 1 95 ? -19.171 -10.715 6.527 1.00 91.38 95 ASP A N 1
ATOM 673 C CA . ASP A 1 95 ? -18.933 -10.724 7.977 1.00 91.38 95 ASP A CA 1
ATOM 674 C C . ASP A 1 95 ? -17.941 -11.829 8.383 1.00 91.38 95 ASP A C 1
ATOM 676 O O . ASP A 1 95 ? -18.163 -12.613 9.306 1.00 91.38 95 ASP A O 1
ATOM 680 N N . VAL A 1 96 ? -16.810 -11.887 7.672 1.00 93.44 96 VAL A N 1
ATOM 681 C CA . VAL A 1 96 ? -15.656 -12.758 7.968 1.00 93.44 96 VAL A CA 1
ATOM 682 C C . VAL A 1 96 ? -14.553 -11.989 8.708 1.00 93.44 96 VAL A C 1
ATOM 684 O O . VAL A 1 96 ? -13.809 -12.577 9.489 1.00 93.44 96 VAL A O 1
ATOM 687 N N . ILE A 1 97 ? -14.473 -10.669 8.511 1.00 95.50 97 ILE A N 1
ATOM 688 C CA . ILE A 1 97 ? -13.520 -9.756 9.168 1.00 95.50 97 ILE A CA 1
ATOM 689 C C . ILE A 1 97 ? -14.250 -8.540 9.754 1.00 95.50 97 ILE A C 1
ATOM 691 O O . ILE A 1 97 ? -15.420 -8.317 9.456 1.00 95.50 97 ILE A O 1
ATOM 695 N N . ASP A 1 98 ? -13.584 -7.765 10.610 1.00 96.56 98 ASP A N 1
ATOM 696 C CA . ASP A 1 98 ? -14.155 -6.579 11.270 1.00 96.56 98 ASP A CA 1
ATOM 697 C C . ASP A 1 98 ? -13.828 -5.277 10.517 1.00 96.56 98 ASP A C 1
ATOM 699 O O . ASP A 1 98 ? -14.611 -4.329 10.549 1.00 96.56 98 ASP A O 1
ATOM 703 N N . ALA A 1 99 ? -12.700 -5.228 9.798 1.00 97.69 99 ALA A N 1
ATOM 704 C CA . ALA A 1 99 ? -12.395 -4.138 8.873 1.00 97.69 99 ALA A CA 1
ATOM 705 C C . ALA A 1 99 ? -11.671 -4.602 7.612 1.00 97.69 99 ALA A C 1
ATOM 707 O O . ALA A 1 99 ? -10.743 -5.412 7.658 1.00 97.69 99 ALA A O 1
ATOM 708 N N . ALA A 1 100 ? -12.030 -3.984 6.489 1.00 98.19 100 ALA A N 1
ATOM 709 C CA . ALA A 1 100 ? -11.297 -4.110 5.243 1.00 98.19 100 ALA A CA 1
ATOM 710 C C . ALA A 1 100 ? -10.217 -3.027 5.126 1.00 98.19 100 ALA A C 1
ATOM 712 O O . ALA A 1 100 ? -10.481 -1.836 5.296 1.00 98.19 100 ALA A O 1
ATOM 713 N N . LEU A 1 101 ? -9.011 -3.447 4.756 1.00 98.12 101 LEU A N 1
ATOM 714 C CA . LEU A 1 101 ? -7.889 -2.576 4.428 1.00 98.12 101 LEU A CA 1
ATOM 715 C C . LEU A 1 101 ? -7.857 -2.323 2.917 1.00 98.12 101 LEU A C 1
ATOM 717 O O . LEU A 1 101 ? -7.700 -3.243 2.107 1.00 98.12 101 LEU A O 1
ATOM 721 N N . VAL A 1 102 ? -8.008 -1.070 2.509 1.00 96.94 102 VAL A N 1
ATOM 722 C CA . VAL A 1 102 ? -8.182 -0.678 1.106 1.00 96.94 102 VAL A CA 1
ATOM 723 C C . VAL A 1 102 ? -7.126 0.361 0.742 1.00 96.94 102 VAL A C 1
ATOM 725 O O . VAL A 1 102 ? -6.794 1.223 1.542 1.00 96.94 102 VAL A O 1
ATOM 728 N N . SER A 1 103 ? -6.547 0.272 -0.456 1.00 95.00 103 SER A N 1
ATOM 729 C CA . SER A 1 103 ? -5.465 1.174 -0.886 1.00 95.00 103 SER A CA 1
ATOM 730 C C . SER A 1 103 ? -5.806 1.991 -2.134 1.00 95.00 103 SER A C 1
ATOM 732 O O . SER A 1 103 ? -4.969 2.250 -2.997 1.00 95.00 103 SER A O 1
ATOM 734 N N . ARG A 1 104 ? -7.094 2.311 -2.264 1.00 93.38 104 ARG A N 1
ATOM 735 C CA . ARG A 1 104 ? -7.705 3.107 -3.329 1.00 93.38 104 ARG A CA 1
ATOM 736 C C . ARG A 1 104 ? -9.042 3.647 -2.844 1.00 93.38 104 ARG A C 1
ATOM 738 O O . ARG A 1 104 ? -9.628 3.099 -1.911 1.00 93.38 104 ARG A O 1
ATOM 745 N N . ASP A 1 105 ? -9.584 4.627 -3.546 1.00 91.94 105 ASP A N 1
ATOM 746 C CA . ASP A 1 105 ? -10.948 5.060 -3.276 1.00 91.94 105 ASP A CA 1
ATOM 747 C C . ASP A 1 105 ? -11.958 3.923 -3.496 1.00 91.94 105 ASP A C 1
ATOM 749 O O . ASP A 1 105 ? -11.810 3.057 -4.377 1.00 91.94 105 ASP A O 1
ATOM 753 N N . LEU A 1 106 ? -13.008 3.930 -2.672 1.00 92.50 106 LEU A N 1
ATOM 754 C CA . LEU A 1 106 ? -14.152 3.047 -2.852 1.00 92.50 106 LEU A CA 1
ATOM 755 C C . LEU A 1 106 ? -14.918 3.433 -4.114 1.00 92.50 106 LEU A C 1
ATOM 757 O O . LEU A 1 106 ? -15.215 4.609 -4.347 1.00 92.50 106 LEU A O 1
ATOM 761 N N . ARG A 1 107 ? -15.282 2.421 -4.902 1.00 89.94 107 ARG A N 1
ATOM 762 C CA . ARG A 1 107 ? -16.209 2.584 -6.030 1.00 89.94 107 ARG A CA 1
ATOM 763 C C . ARG A 1 107 ? -17.608 2.847 -5.480 1.00 89.94 107 ARG A C 1
ATOM 765 O O . ARG A 1 107 ? -17.919 2.392 -4.386 1.00 89.94 107 ARG A O 1
ATOM 772 N N . ASP A 1 108 ? -18.482 3.486 -6.247 1.00 88.69 108 ASP A N 1
ATOM 773 C CA . ASP A 1 108 ? -19.825 3.851 -5.761 1.00 88.69 108 ASP A CA 1
ATOM 774 C C . ASP A 1 108 ? -20.618 2.645 -5.244 1.00 88.69 108 ASP A C 1
ATOM 776 O O . ASP A 1 108 ? -21.092 2.646 -4.111 1.00 88.69 108 ASP A O 1
ATOM 780 N N . ARG A 1 109 ? -20.626 1.545 -6.008 1.00 87.19 109 ARG A N 1
ATOM 781 C CA . ARG A 1 109 ? -21.225 0.257 -5.604 1.00 87.19 109 ARG A CA 1
ATOM 782 C C . ARG A 1 109 ? -20.615 -0.351 -4.334 1.00 87.19 109 ARG A C 1
ATOM 784 O O . ARG A 1 109 ? -21.167 -1.285 -3.770 1.00 87.19 109 ARG A O 1
ATOM 791 N N . GLU A 1 110 ? -19.411 0.079 -3.957 1.00 90.69 110 GLU A N 1
ATOM 792 C CA . GLU A 1 110 ? -18.694 -0.441 -2.798 1.00 90.69 110 GLU A CA 1
ATOM 793 C C . GLU A 1 110 ? -19.027 0.333 -1.516 1.00 90.69 110 GLU A C 1
ATOM 795 O O . GLU A 1 110 ? -18.675 -0.162 -0.454 1.00 90.69 110 GLU A O 1
ATOM 800 N N . ARG A 1 111 ? -19.692 1.496 -1.593 1.00 91.06 111 ARG A N 1
ATOM 801 C CA . ARG A 1 111 ? -19.921 2.397 -0.446 1.00 91.06 111 ARG A CA 1
ATOM 802 C C . ARG A 1 111 ? -21.157 2.067 0.382 1.00 91.06 111 ARG A C 1
ATOM 804 O O . ARG A 1 111 ? -21.236 2.473 1.534 1.00 91.06 111 ARG A O 1
ATOM 811 N N . GLU A 1 112 ? -22.132 1.382 -0.201 1.00 89.38 112 GLU A N 1
ATOM 812 C CA . GLU A 1 112 ? -23.404 1.115 0.468 1.00 89.38 112 GLU A CA 1
ATOM 813 C C . GLU A 1 112 ? -23.198 0.320 1.765 1.00 89.38 112 GLU A C 1
ATOM 815 O O . GLU A 1 112 ? -22.557 -0.732 1.757 1.00 89.38 112 GLU A O 1
ATOM 820 N N . GLY A 1 113 ? -23.714 0.860 2.875 1.00 88.50 113 GLY A N 1
ATOM 821 C CA . GLY A 1 113 ? -23.616 0.255 4.206 1.00 88.50 113 GLY A CA 1
ATOM 822 C C . GLY A 1 113 ? -22.216 0.257 4.827 1.00 88.50 113 GLY A C 1
ATOM 823 O O . GLY A 1 113 ? -22.038 -0.355 5.873 1.00 88.50 113 GLY A O 1
ATOM 824 N N . LEU A 1 114 ? -21.226 0.917 4.212 1.00 94.88 114 LEU A N 1
ATOM 825 C CA . LEU A 1 114 ? -19.848 0.944 4.702 1.00 94.88 114 LEU A CA 1
ATOM 826 C C . LEU A 1 114 ? -19.400 2.364 5.057 1.00 94.88 114 LEU A C 1
ATOM 828 O O . LEU A 1 114 ? -19.674 3.330 4.342 1.00 94.88 114 LEU A O 1
ATOM 832 N N . ARG A 1 115 ? -18.627 2.479 6.138 1.00 95.06 115 ARG A N 1
ATOM 833 C CA . ARG A 1 115 ? -17.885 3.689 6.506 1.00 95.06 115 ARG A CA 1
ATOM 834 C C . ARG A 1 115 ? -16.422 3.500 6.141 1.00 95.06 115 ARG A C 1
ATOM 836 O O . ARG A 1 115 ? -15.854 2.446 6.400 1.00 95.06 115 ARG A O 1
ATOM 843 N N . ALA A 1 116 ? -15.808 4.520 5.552 1.00 96.44 116 ALA A N 1
ATOM 844 C CA . ALA A 1 116 ? -14.401 4.494 5.174 1.00 96.44 116 ALA A CA 1
ATOM 845 C C . ALA A 1 116 ? -13.667 5.706 5.747 1.00 96.44 116 ALA A C 1
ATOM 847 O O . ALA A 1 116 ? -14.153 6.831 5.635 1.00 96.44 116 ALA A O 1
ATOM 848 N N . GLN A 1 117 ? -12.484 5.471 6.310 1.00 97.06 117 GLN A N 1
ATOM 849 C CA . GLN A 1 117 ? -11.595 6.501 6.835 1.00 97.06 117 GLN A CA 1
ATOM 850 C C . GLN A 1 117 ? -10.225 6.357 6.178 1.00 97.06 117 GLN A C 1
ATOM 852 O O . GLN A 1 117 ? -9.579 5.316 6.295 1.00 97.06 117 GLN A O 1
ATOM 857 N N . VAL A 1 118 ? -9.773 7.413 5.498 1.00 98.00 118 VAL A N 1
ATOM 858 C CA . VAL A 1 118 ? -8.365 7.535 5.104 1.00 98.00 118 VAL A CA 1
ATOM 859 C C . VAL A 1 118 ? -7.571 7.781 6.382 1.00 98.00 118 VAL A C 1
ATOM 861 O O . VAL A 1 118 ? -7.835 8.758 7.080 1.00 98.00 118 VAL A O 1
ATOM 864 N N . TYR A 1 119 ? -6.632 6.895 6.704 1.00 97.88 119 TYR A N 1
ATOM 865 C CA . TYR A 1 119 ? -5.806 7.022 7.911 1.00 97.88 119 TYR A CA 1
ATOM 866 C C . TYR A 1 119 ? -4.343 7.345 7.597 1.00 97.88 119 TYR A C 1
ATOM 868 O O . TYR A 1 119 ? -3.636 7.840 8.466 1.00 97.88 119 TYR A O 1
ATOM 876 N N . ALA A 1 120 ? -3.899 7.120 6.360 1.00 98.19 120 ALA A N 1
ATOM 877 C CA . ALA A 1 120 ? -2.579 7.514 5.886 1.00 98.19 120 ALA A CA 1
ATOM 878 C C . ALA A 1 120 ? -2.559 7.649 4.357 1.00 98.19 120 ALA A C 1
ATOM 880 O O . ALA A 1 120 ? -3.455 7.166 3.655 1.00 98.19 120 ALA A O 1
ATOM 881 N N . ARG A 1 121 ? -1.504 8.270 3.831 1.00 97.44 121 ARG A N 1
ATOM 882 C CA . ARG A 1 121 ? -1.158 8.275 2.406 1.00 97.44 121 ARG A CA 1
ATOM 883 C C . ARG A 1 121 ? 0.268 7.791 2.187 1.00 97.44 121 ARG A C 1
ATOM 885 O O . ARG A 1 121 ? 1.125 7.889 3.061 1.00 97.44 121 ARG A O 1
ATOM 892 N N . THR A 1 122 ? 0.500 7.242 1.007 1.00 96.56 122 THR A N 1
ATOM 893 C CA . THR A 1 122 ? 1.805 6.784 0.525 1.00 96.56 122 THR A CA 1
ATOM 894 C C . THR A 1 122 ? 1.928 7.099 -0.959 1.00 96.56 122 THR A C 1
ATOM 896 O O . THR A 1 122 ? 0.965 7.518 -1.611 1.00 96.56 122 THR A O 1
ATOM 899 N N . GLU A 1 123 ? 3.112 6.858 -1.499 1.00 96.69 123 GLU A N 1
ATOM 900 C CA . GLU A 1 123 ? 3.386 6.940 -2.923 1.00 96.69 123 GLU A CA 1
ATOM 901 C C . GLU A 1 123 ? 3.692 5.548 -3.468 1.00 96.69 123 GLU A C 1
ATOM 903 O O . GLU A 1 123 ? 4.449 4.775 -2.874 1.00 96.69 123 GLU A O 1
ATOM 908 N N . VAL A 1 124 ? 3.143 5.246 -4.639 1.00 97.19 124 VAL A N 1
ATOM 909 C CA . VAL A 1 124 ? 3.644 4.172 -5.492 1.00 97.19 124 VAL A CA 1
ATOM 910 C C . VAL A 1 124 ? 4.824 4.725 -6.259 1.00 97.19 124 VAL A C 1
ATOM 912 O O . VAL A 1 124 ? 4.680 5.675 -7.029 1.00 97.19 124 VAL A O 1
ATOM 915 N N . VAL A 1 125 ? 5.976 4.111 -6.060 1.00 97.25 125 VAL A N 1
ATOM 916 C CA . VAL A 1 125 ? 7.235 4.480 -6.699 1.00 97.25 125 VAL A CA 1
ATOM 917 C C . VAL A 1 125 ? 7.720 3.347 -7.584 1.00 97.25 125 VAL A C 1
ATOM 919 O O . VAL A 1 125 ? 7.234 2.220 -7.495 1.00 97.25 125 VAL A O 1
ATOM 922 N N . LEU A 1 126 ? 8.715 3.634 -8.415 1.00 97.06 126 LEU A N 1
ATOM 923 C CA . LEU A 1 126 ? 9.531 2.598 -9.030 1.00 97.06 126 LEU A CA 1
ATOM 924 C C . LEU A 1 126 ? 10.747 2.359 -8.128 1.00 97.06 126 LEU A C 1
ATOM 926 O O . LEU A 1 126 ? 11.599 3.233 -7.990 1.00 97.06 126 LEU A O 1
ATOM 930 N N . ALA A 1 127 ? 10.786 1.216 -7.453 1.00 97.19 127 ALA A N 1
ATOM 931 C CA . ALA A 1 127 ? 11.865 0.840 -6.549 1.00 97.19 127 ALA A CA 1
ATOM 932 C C . ALA A 1 127 ? 12.940 0.058 -7.309 1.00 97.19 127 ALA A C 1
ATOM 934 O O . ALA A 1 127 ? 12.601 -0.805 -8.115 1.00 97.19 127 ALA A O 1
ATOM 935 N N . SER A 1 128 ? 14.214 0.348 -7.041 1.00 96.19 128 SER A N 1
ATOM 936 C CA . SER A 1 128 ? 15.370 -0.298 -7.673 1.00 96.19 128 SER A CA 1
ATOM 937 C C . SER A 1 128 ? 16.404 -0.735 -6.635 1.00 96.19 128 SER A C 1
ATOM 939 O O . SER A 1 128 ? 16.650 -0.001 -5.677 1.00 96.19 128 SER A O 1
ATOM 941 N N . THR A 1 129 ? 17.026 -1.904 -6.820 1.00 95.50 129 THR A N 1
ATOM 942 C CA . THR A 1 129 ? 18.192 -2.352 -6.022 1.00 95.50 129 THR A CA 1
ATOM 943 C C . THR A 1 129 ? 19.539 -2.103 -6.686 1.00 95.50 129 THR A C 1
ATOM 945 O O . THR A 1 129 ? 20.576 -2.314 -6.059 1.00 95.50 129 THR A O 1
ATOM 948 N N . GLY A 1 130 ? 19.529 -1.647 -7.938 1.00 90.62 130 GLY A N 1
ATOM 949 C CA . GLY A 1 130 ? 20.725 -1.305 -8.698 1.00 90.62 130 GLY A CA 1
ATOM 950 C C . GLY A 1 130 ? 20.800 0.196 -8.959 1.00 90.62 130 GLY A C 1
ATOM 951 O O . GLY A 1 130 ? 20.785 1.023 -8.047 1.00 90.62 130 GLY A O 1
ATOM 952 N N . ARG A 1 131 ? 20.866 0.564 -10.241 1.00 88.69 131 ARG A N 1
ATOM 953 C CA . ARG A 1 131 ? 20.893 1.962 -10.692 1.00 88.69 131 ARG A CA 1
ATOM 954 C C . ARG A 1 131 ? 19.634 2.716 -10.237 1.00 88.69 131 ARG A C 1
ATOM 956 O O . ARG A 1 131 ? 18.510 2.277 -10.491 1.00 88.69 131 ARG A O 1
ATOM 963 N N . THR A 1 132 ? 19.834 3.878 -9.616 1.00 84.50 132 THR A N 1
ATOM 964 C CA . THR A 1 132 ? 18.774 4.737 -9.048 1.00 84.50 132 THR A CA 1
ATOM 965 C C . THR A 1 132 ? 18.436 5.964 -9.897 1.00 84.50 132 THR A C 1
ATOM 967 O O . THR A 1 132 ? 17.424 6.613 -9.652 1.00 84.50 132 THR A O 1
ATOM 970 N N . HIS A 1 133 ? 19.255 6.281 -10.904 1.00 88.31 133 HIS A N 1
ATOM 971 C CA . HIS A 1 133 ? 19.065 7.442 -11.776 1.00 88.31 133 HIS A CA 1
ATOM 972 C C . HIS A 1 133 ? 18.871 7.002 -13.220 1.00 88.31 133 HIS A C 1
ATOM 974 O O . HIS A 1 133 ? 19.797 6.476 -13.835 1.00 88.31 133 HIS A O 1
ATOM 980 N N . TRP A 1 134 ? 17.694 7.266 -13.769 1.00 90.12 134 TRP A N 1
ATOM 981 C CA . TRP A 1 134 ? 17.312 6.917 -15.134 1.00 90.12 134 TRP A CA 1
ATOM 982 C C . TRP A 1 134 ? 16.793 8.156 -15.844 1.00 90.12 134 TRP A C 1
ATOM 984 O O . TRP A 1 134 ? 16.153 9.001 -15.212 1.00 90.12 134 TRP A O 1
ATOM 994 N N . ALA A 1 135 ? 17.057 8.270 -17.145 1.00 91.88 135 ALA A N 1
ATOM 995 C CA . ALA A 1 135 ? 16.298 9.219 -17.942 1.00 91.88 135 ALA A CA 1
ATOM 996 C C . ALA A 1 135 ? 14.840 8.746 -17.988 1.00 91.88 135 ALA A C 1
ATOM 998 O O . ALA A 1 135 ? 14.551 7.547 -17.999 1.00 91.88 135 ALA A O 1
ATOM 999 N N . ARG A 1 136 ? 13.906 9.697 -17.969 1.00 91.88 136 ARG A N 1
ATOM 1000 C CA . ARG A 1 136 ? 12.472 9.411 -17.849 1.00 91.88 136 ARG A CA 1
ATOM 1001 C C . ARG A 1 136 ? 12.002 8.476 -18.971 1.00 91.88 136 ARG A C 1
ATOM 1003 O O . ARG A 1 136 ? 11.196 7.581 -18.740 1.00 91.88 136 ARG A O 1
ATOM 1010 N N . GLU A 1 137 ? 12.551 8.675 -20.160 1.00 91.88 137 GLU A N 1
ATOM 1011 C CA . GLU A 1 137 ? 12.228 7.973 -21.399 1.00 91.88 137 GLU A CA 1
ATOM 1012 C C . GLU A 1 137 ? 12.770 6.533 -21.426 1.00 91.88 137 GLU A C 1
ATOM 1014 O O . GLU A 1 137 ? 12.186 5.681 -22.089 1.00 91.88 137 GLU A O 1
ATOM 1019 N N . GLU A 1 138 ? 13.828 6.233 -20.661 1.00 93.06 138 GLU A N 1
ATOM 1020 C CA . GLU A 1 138 ? 14.415 4.884 -20.565 1.00 93.06 138 GLU A CA 1
ATOM 1021 C C . GLU A 1 138 ? 13.526 3.936 -19.743 1.00 93.06 138 GLU A C 1
ATOM 1023 O O . GLU A 1 138 ? 13.520 2.725 -19.956 1.00 93.06 138 GLU A O 1
ATOM 1028 N N . LEU A 1 139 ? 12.761 4.464 -18.780 1.00 94.62 139 LEU A N 1
ATOM 1029 C CA . LEU A 1 139 ? 12.037 3.636 -17.811 1.00 94.62 139 LEU A CA 1
ATOM 1030 C C . LEU A 1 139 ? 10.988 2.707 -18.449 1.00 94.62 139 LEU A C 1
ATOM 1032 O O . LEU A 1 139 ? 10.968 1.526 -18.094 1.00 94.62 139 LEU A O 1
ATOM 1036 N N . PRO A 1 140 ? 10.146 3.153 -19.405 1.00 95.44 140 PRO A N 1
ATOM 1037 C CA . PRO A 1 140 ? 9.254 2.245 -20.125 1.00 95.44 140 PRO A CA 1
ATOM 1038 C C . PRO A 1 140 ? 9.989 1.169 -20.943 1.00 95.44 140 PRO A C 1
ATOM 1040 O O . PRO A 1 140 ? 9.467 0.066 -21.102 1.00 95.44 140 PRO A O 1
ATOM 1043 N N . GLU A 1 141 ? 11.192 1.452 -21.456 1.00 94.38 141 GLU A N 1
ATOM 1044 C CA . GLU A 1 141 ? 11.990 0.506 -22.258 1.00 94.38 141 GLU A CA 1
ATOM 1045 C C . GLU A 1 141 ? 12.486 -0.682 -21.425 1.00 94.38 141 GLU A C 1
ATOM 1047 O O . GLU A 1 141 ? 12.548 -1.810 -21.920 1.00 94.38 141 GLU A O 1
ATOM 1052 N N . LEU A 1 142 ? 12.726 -0.478 -20.124 1.00 93.75 142 LEU A N 1
ATOM 1053 C CA . LEU A 1 142 ? 13.096 -1.561 -19.207 1.00 93.75 142 LEU A CA 1
ATOM 1054 C C . LEU A 1 142 ? 12.047 -2.683 -19.209 1.00 93.75 142 LEU A C 1
ATOM 1056 O O . LEU A 1 142 ? 12.392 -3.858 -19.315 1.00 93.75 142 LEU A O 1
ATOM 1060 N N . PHE A 1 143 ? 10.758 -2.331 -19.204 1.00 95.31 143 PHE A N 1
ATOM 1061 C CA . PHE A 1 143 ? 9.647 -3.291 -19.238 1.00 95.31 143 PHE A CA 1
ATOM 1062 C C . PHE A 1 143 ? 9.427 -3.939 -20.620 1.00 95.31 143 PHE A C 1
ATOM 1064 O O . PHE A 1 143 ? 8.686 -4.920 -20.755 1.00 95.31 143 PHE A O 1
ATOM 1071 N N . ARG A 1 144 ? 10.091 -3.449 -21.672 1.00 91.56 144 ARG A N 1
ATOM 1072 C CA . ARG A 1 144 ? 10.092 -4.098 -22.994 1.00 91.56 144 ARG A CA 1
ATOM 1073 C C . ARG A 1 144 ? 11.119 -5.228 -23.090 1.00 91.56 144 ARG A C 1
ATOM 1075 O O . ARG A 1 144 ? 10.957 -6.103 -23.939 1.00 91.56 144 ARG A O 1
ATOM 1082 N N . GLY A 1 145 ? 12.084 -5.273 -22.166 1.00 87.31 145 GLY A N 1
ATOM 1083 C CA . GLY A 1 145 ? 13.182 -6.245 -22.164 1.00 87.31 145 GLY A CA 1
ATOM 1084 C C . GLY A 1 145 ? 14.381 -5.822 -23.002 1.00 87.31 145 GLY A C 1
ATOM 1085 O O . GLY A 1 145 ? 15.198 -6.667 -23.365 1.00 87.31 145 GLY A O 1
ATOM 1086 N N . ASP A 1 146 ? 14.499 -4.525 -23.287 1.00 83.06 146 ASP A N 1
ATOM 1087 C CA . ASP A 1 146 ? 15.576 -3.976 -24.114 1.00 83.06 146 ASP A CA 1
ATOM 1088 C C . ASP A 1 146 ? 16.914 -3.876 -23.349 1.00 83.06 146 ASP A C 1
ATOM 1090 O O . ASP A 1 146 ? 17.981 -3.805 -23.960 1.00 83.06 146 ASP A O 1
ATOM 1094 N N . SER A 1 147 ? 16.885 -3.949 -22.011 1.00 83.00 147 SER A N 1
ATOM 1095 C CA . SER A 1 147 ? 18.074 -3.973 -21.150 1.00 83.00 147 SER A CA 1
ATOM 1096 C C . SER A 1 147 ? 18.334 -5.362 -20.564 1.00 83.00 147 SER A C 1
ATOM 1098 O O . SER A 1 147 ? 17.420 -6.035 -20.097 1.00 83.00 147 SER A O 1
ATOM 1100 N N . ARG A 1 148 ? 19.611 -5.772 -20.542 1.00 79.12 148 ARG A N 1
ATOM 1101 C CA . ARG A 1 148 ? 20.083 -6.992 -19.854 1.00 79.12 148 ARG A CA 1
ATOM 1102 C C . ARG A 1 148 ? 20.667 -6.725 -18.465 1.00 79.12 148 ARG A C 1
ATOM 1104 O O . ARG A 1 148 ? 21.041 -7.671 -17.781 1.00 79.12 148 ARG A O 1
ATOM 1111 N N . GLU A 1 149 ? 20.799 -5.458 -18.085 1.00 86.38 149 GLU A N 1
ATOM 1112 C CA . GLU A 1 149 ? 21.435 -5.041 -16.828 1.00 86.38 149 GLU A CA 1
ATOM 1113 C C . GLU A 1 149 ? 20.439 -4.921 -15.675 1.00 86.38 149 GLU A C 1
ATOM 1115 O O . GLU A 1 149 ? 20.843 -4.799 -14.526 1.00 86.38 149 GLU A O 1
ATOM 1120 N N . VAL A 1 150 ? 19.143 -4.940 -15.979 1.00 92.50 150 VAL A N 1
ATOM 1121 C CA . VAL A 1 150 ? 18.069 -4.732 -15.013 1.00 92.50 150 VAL A CA 1
ATOM 1122 C C . VAL A 1 150 ? 17.099 -5.895 -15.099 1.00 92.50 150 VAL A C 1
ATOM 1124 O O . VAL A 1 150 ? 16.811 -6.383 -16.192 1.00 92.50 150 VAL A O 1
ATOM 1127 N N . THR A 1 151 ? 16.567 -6.307 -13.951 1.00 95.25 151 THR A N 1
ATOM 1128 C CA . THR A 1 151 ? 15.520 -7.329 -13.865 1.00 95.25 151 THR A CA 1
ATOM 1129 C C . THR A 1 151 ? 14.187 -6.682 -13.477 1.00 95.25 151 THR A C 1
ATOM 1131 O O . THR A 1 151 ? 13.959 -6.424 -12.293 1.00 95.25 151 THR A O 1
ATOM 1134 N N . PRO A 1 152 ? 13.286 -6.399 -14.437 1.00 96.81 152 PRO A N 1
ATOM 1135 C CA . PRO A 1 152 ? 11.938 -5.949 -14.120 1.00 96.81 152 PRO A CA 1
ATOM 1136 C C . PRO A 1 152 ? 11.156 -7.000 -13.332 1.00 96.81 152 PRO A C 1
ATOM 1138 O O . PRO A 1 152 ? 11.110 -8.173 -13.698 1.00 96.81 152 PRO A O 1
ATOM 1141 N N . LEU A 1 153 ? 10.512 -6.548 -12.263 1.00 97.75 153 LEU A N 1
ATOM 1142 C CA . LEU A 1 153 ? 9.560 -7.294 -11.456 1.00 97.75 153 LEU A CA 1
ATOM 1143 C C . LEU A 1 153 ? 8.169 -6.730 -11.728 1.00 97.75 153 LEU A C 1
ATOM 1145 O O . LEU A 1 153 ? 7.951 -5.517 -11.642 1.00 97.75 153 LEU A O 1
ATOM 1149 N N . LEU A 1 154 ? 7.225 -7.606 -12.063 1.00 98.12 154 LEU A N 1
ATOM 1150 C CA . LEU A 1 154 ? 5.883 -7.194 -12.454 1.00 98.12 154 LEU A CA 1
ATOM 1151 C C . LEU A 1 154 ? 4.883 -7.418 -11.328 1.00 98.12 154 LEU A C 1
ATOM 1153 O O . LEU A 1 154 ? 5.059 -8.273 -10.461 1.00 98.12 154 LEU A O 1
ATOM 1157 N N . ARG A 1 155 ? 3.799 -6.656 -11.385 1.00 96.88 155 ARG A N 1
ATOM 1158 C CA . ARG A 1 155 ? 2.569 -6.871 -10.633 1.00 96.88 155 ARG A CA 1
ATOM 1159 C C . ARG A 1 155 ? 1.486 -7.409 -11.551 1.00 96.88 155 ARG A C 1
ATOM 1161 O O . ARG A 1 155 ? 1.559 -7.312 -12.774 1.00 96.88 155 ARG A O 1
ATOM 1168 N N . GLU A 1 156 ? 0.479 -8.016 -10.957 1.00 94.94 156 GLU A N 1
ATOM 1169 C CA . GLU A 1 156 ? -0.672 -8.541 -11.666 1.00 94.94 156 GLU A CA 1
ATOM 1170 C C . GLU A 1 156 ? -1.483 -7.439 -12.370 1.00 94.94 156 GLU A C 1
ATOM 1172 O O . GLU A 1 156 ? -1.538 -6.287 -11.930 1.00 94.94 156 GLU A O 1
ATOM 1177 N N . LEU A 1 157 ? -2.166 -7.796 -13.465 1.00 94.00 157 LEU A N 1
ATOM 1178 C CA . LEU A 1 157 ? -3.094 -6.873 -14.119 1.00 94.00 157 LEU A CA 1
ATOM 1179 C C . LEU A 1 157 ? -4.204 -6.468 -13.141 1.00 94.00 157 LEU A C 1
ATOM 1181 O O . LEU A 1 157 ? -4.890 -7.318 -12.574 1.00 94.00 157 LEU A O 1
ATOM 1185 N N . GLY A 1 158 ? -4.418 -5.161 -13.003 1.00 87.81 158 GLY A N 1
ATOM 1186 C CA . GLY A 1 158 ? -5.411 -4.609 -12.082 1.00 87.81 158 GLY A CA 1
ATOM 1187 C C . GLY A 1 158 ? -4.903 -4.360 -10.659 1.00 87.81 158 GLY A C 1
ATOM 1188 O O . GLY A 1 158 ? -5.714 -3.958 -9.820 1.00 87.81 158 GLY A O 1
ATOM 1189 N N . ASP A 1 159 ? -3.602 -4.539 -10.395 1.00 91.50 159 ASP A N 1
ATOM 1190 C CA . ASP A 1 159 ? -2.965 -4.084 -9.156 1.00 91.50 159 ASP A CA 1
ATOM 1191 C C . ASP A 1 159 ? -3.265 -2.597 -8.883 1.00 91.50 159 ASP A C 1
ATOM 1193 O O . ASP A 1 159 ? -3.269 -1.752 -9.787 1.00 91.50 159 ASP A O 1
ATOM 1197 N N . SER A 1 160 ? -3.509 -2.254 -7.614 1.00 90.31 160 SER A N 1
ATOM 1198 C CA . SER A 1 160 ? -3.849 -0.877 -7.239 1.00 90.31 160 SER A CA 1
ATOM 1199 C C . SER A 1 160 ? -2.660 0.075 -7.346 1.00 90.31 160 SER A C 1
ATOM 1201 O O . SER A 1 160 ? -2.864 1.261 -7.590 1.00 90.31 160 SER A O 1
ATOM 1203 N N . GLY A 1 161 ? -1.427 -0.418 -7.188 1.00 93.12 161 GLY A N 1
ATOM 1204 C CA . GLY A 1 161 ? -0.221 0.379 -7.378 1.00 93.12 161 GLY A CA 1
ATOM 1205 C C . GLY A 1 161 ? -0.035 0.793 -8.835 1.00 93.12 161 GLY A C 1
ATOM 1206 O O . GLY A 1 161 ? 0.103 1.981 -9.132 1.00 93.12 161 GLY A O 1
ATOM 1207 N N . VAL A 1 162 ? -0.133 -0.174 -9.748 1.00 95.38 162 VAL A N 1
ATOM 1208 C CA . VAL A 1 162 ? -0.099 0.077 -11.200 1.00 95.38 162 VAL A CA 1
ATOM 1209 C C . VAL A 1 162 ? -1.247 0.999 -11.620 1.00 95.38 162 VAL A C 1
ATOM 1211 O O . VAL A 1 162 ? -1.040 1.931 -12.398 1.00 95.38 162 VAL A O 1
ATOM 1214 N N . ALA A 1 163 ? -2.450 0.804 -11.068 1.00 93.62 163 ALA A N 1
ATOM 1215 C CA . ALA A 1 163 ? -3.590 1.680 -11.329 1.00 93.62 163 ALA A CA 1
ATOM 1216 C C . ALA A 1 163 ? -3.347 3.127 -10.863 1.00 93.62 163 ALA A C 1
ATOM 1218 O O . ALA A 1 163 ? -3.673 4.054 -11.602 1.00 93.62 163 ALA A O 1
ATOM 1219 N N . SER A 1 164 ? -2.742 3.339 -9.687 1.00 94.62 164 SER A N 1
ATOM 1220 C CA . SER A 1 164 ? -2.305 4.672 -9.248 1.00 94.62 164 SER A CA 1
ATOM 1221 C C . SER A 1 164 ? -1.280 5.262 -10.218 1.00 94.62 164 SER A C 1
ATOM 1223 O O . SER A 1 164 ? -1.456 6.392 -10.673 1.00 94.62 164 SER A O 1
ATOM 1225 N N . MET A 1 165 ? -0.253 4.497 -10.607 1.00 97.00 165 MET A N 1
ATOM 1226 C CA . MET A 1 165 ? 0.771 4.961 -11.553 1.00 97.00 165 MET A CA 1
ATOM 1227 C C . MET A 1 165 ? 0.172 5.372 -12.898 1.00 97.00 165 MET A C 1
ATOM 1229 O O . MET A 1 165 ? 0.528 6.408 -13.453 1.00 97.00 165 MET A O 1
ATOM 1233 N N . ARG A 1 166 ? -0.810 4.620 -13.390 1.00 96.44 166 ARG A N 1
ATOM 1234 C CA . ARG A 1 166 ? -1.527 4.922 -14.631 1.00 96.44 166 ARG A CA 1
ATOM 1235 C C . ARG A 1 166 ? -2.171 6.310 -14.638 1.00 96.44 166 ARG A C 1
ATOM 1237 O O . ARG A 1 166 ? -2.299 6.894 -15.707 1.00 96.44 166 ARG A O 1
ATOM 1244 N N . THR A 1 167 ? -2.558 6.852 -13.482 1.00 95.06 167 THR A N 1
ATOM 1245 C CA . THR A 1 167 ? -3.148 8.201 -13.401 1.00 95.06 167 THR A CA 1
ATOM 1246 C C . THR A 1 167 ? -2.134 9.324 -13.620 1.00 95.06 167 THR A C 1
ATOM 1248 O O . THR A 1 167 ? -2.503 10.377 -14.132 1.00 95.06 167 THR A O 1
ATOM 1251 N N . VAL A 1 168 ? -0.865 9.102 -13.265 1.00 96.44 168 VAL A N 1
ATOM 1252 C CA . VAL A 1 168 ? 0.199 10.119 -13.343 1.00 96.44 168 VAL A CA 1
ATOM 1253 C C . VAL A 1 168 ? 1.139 9.895 -14.524 1.00 96.44 168 VAL A C 1
ATOM 1255 O O . VAL A 1 168 ? 1.704 10.845 -15.062 1.00 96.44 168 VAL A O 1
ATOM 1258 N N . TRP A 1 169 ? 1.308 8.642 -14.947 1.00 97.31 169 TRP A N 1
ATOM 1259 C CA . TRP A 1 169 ? 2.171 8.254 -16.052 1.00 97.31 169 TRP A CA 1
ATOM 1260 C C . TRP A 1 169 ? 1.616 7.018 -16.782 1.00 97.31 169 TRP A C 1
ATOM 1262 O O . TRP A 1 169 ? 2.101 5.899 -16.588 1.00 97.31 169 TRP A O 1
ATOM 1272 N N . PRO A 1 170 ? 0.613 7.215 -17.661 1.00 97.19 170 PRO A N 1
ATOM 1273 C CA . PRO A 1 170 ? -0.027 6.129 -18.401 1.00 97.19 170 PRO A CA 1
ATOM 1274 C C . PRO A 1 170 ? 0.961 5.255 -19.179 1.00 97.19 170 PRO A C 1
ATOM 1276 O O . PRO A 1 170 ? 0.877 4.038 -19.099 1.00 97.19 170 PRO A O 1
ATOM 1279 N N . GLU A 1 171 ? 1.937 5.867 -19.856 1.00 97.38 171 GLU A N 1
ATOM 1280 C CA . GLU A 1 171 ? 2.919 5.156 -20.683 1.00 97.38 171 GLU A CA 1
ATOM 1281 C C . GLU A 1 171 ? 3.753 4.133 -19.896 1.00 97.38 171 GLU A C 1
ATOM 1283 O O . GLU A 1 171 ? 3.957 3.015 -20.365 1.00 97.38 171 GLU A O 1
ATOM 1288 N N . LEU A 1 172 ? 4.213 4.482 -18.691 1.00 97.12 172 LEU A N 1
ATOM 1289 C CA . LEU A 1 172 ? 4.989 3.563 -17.858 1.00 97.12 172 LEU A CA 1
ATOM 1290 C C . LEU A 1 172 ? 4.117 2.401 -17.354 1.00 97.12 172 LEU A C 1
ATOM 1292 O O . LEU A 1 172 ? 4.558 1.252 -17.345 1.00 97.12 172 LEU A O 1
ATOM 1296 N N . ALA A 1 173 ? 2.866 2.683 -16.980 1.00 97.69 173 ALA A N 1
ATOM 1297 C CA . ALA A 1 173 ? 1.905 1.652 -16.589 1.00 97.69 173 ALA A CA 1
ATOM 1298 C C . ALA A 1 173 ? 1.509 0.740 -17.767 1.00 97.69 173 ALA A C 1
ATOM 1300 O O . ALA A 1 173 ? 1.341 -0.464 -17.586 1.00 97.69 173 ALA A O 1
ATOM 1301 N N . ASP A 1 174 ? 1.395 1.285 -18.980 1.00 97.75 174 ASP A N 1
ATOM 1302 C CA . ASP A 1 174 ? 1.142 0.510 -20.197 1.00 97.75 174 ASP A CA 1
ATOM 1303 C C . ASP A 1 174 ? 2.315 -0.397 -20.552 1.00 97.75 174 ASP A C 1
ATOM 1305 O O . ASP A 1 174 ? 2.102 -1.574 -20.832 1.00 97.75 174 ASP A O 1
ATOM 1309 N N . ALA A 1 175 ? 3.549 0.105 -20.459 1.00 97.50 175 ALA A N 1
ATOM 1310 C CA . ALA A 1 175 ? 4.740 -0.709 -20.682 1.00 97.50 175 ALA A CA 1
ATOM 1311 C C . ALA A 1 175 ? 4.812 -1.898 -19.709 1.00 97.50 175 ALA A C 1
ATOM 1313 O O . ALA A 1 175 ? 5.122 -3.017 -20.123 1.00 97.50 175 ALA A O 1
ATOM 1314 N N . HIS A 1 176 ? 4.464 -1.672 -18.440 1.00 97.88 176 HIS A N 1
ATOM 1315 C CA . HIS A 1 176 ? 4.312 -2.733 -17.449 1.00 97.88 176 HIS A CA 1
ATOM 1316 C C . HIS A 1 176 ? 3.234 -3.751 -17.851 1.00 97.88 176 HIS A C 1
ATOM 1318 O O . HIS A 1 176 ? 3.513 -4.948 -17.921 1.00 97.88 176 HIS A O 1
ATOM 1324 N N . ASP A 1 177 ? 2.011 -3.304 -18.144 1.00 98.25 177 ASP A N 1
ATOM 1325 C CA . ASP A 1 177 ? 0.908 -4.214 -18.474 1.00 98.25 177 ASP A CA 1
ATOM 1326 C C . ASP A 1 177 ? 1.185 -5.015 -19.752 1.00 98.25 177 ASP A C 1
ATOM 1328 O O . ASP A 1 177 ? 0.827 -6.191 -19.847 1.00 98.25 177 ASP A O 1
ATOM 1332 N N . ASP A 1 178 ? 1.860 -4.411 -20.728 1.00 98.19 178 ASP A N 1
ATOM 1333 C CA . ASP A 1 178 ? 2.308 -5.099 -21.933 1.00 98.19 178 ASP A CA 1
ATOM 1334 C C . ASP A 1 178 ? 3.372 -6.153 -21.625 1.00 98.19 178 ASP A C 1
ATOM 1336 O O . ASP A 1 178 ? 3.346 -7.229 -22.224 1.00 98.19 178 ASP A O 1
ATOM 1340 N N . ALA A 1 179 ? 4.270 -5.899 -20.669 1.00 97.94 179 ALA A N 1
ATOM 1341 C CA . ALA A 1 179 ? 5.225 -6.895 -20.190 1.00 97.94 179 ALA A CA 1
ATOM 1342 C C . ALA A 1 179 ? 4.525 -8.091 -19.527 1.00 97.94 179 ALA A C 1
ATOM 1344 O O . ALA A 1 179 ? 4.907 -9.235 -19.784 1.00 97.94 179 ALA A O 1
ATOM 1345 N N . VAL A 1 180 ? 3.470 -7.835 -18.742 1.00 98.19 180 VAL A N 1
ATOM 1346 C CA . VAL A 1 180 ? 2.637 -8.881 -18.125 1.00 98.19 180 VAL A CA 1
ATOM 1347 C C . VAL A 1 180 ? 1.930 -9.706 -19.200 1.00 98.19 180 VAL A C 1
ATOM 1349 O O . VAL A 1 180 ? 2.020 -10.933 -19.200 1.00 98.19 180 VAL A O 1
ATOM 1352 N N . ARG A 1 181 ? 1.262 -9.050 -20.161 1.00 97.94 181 ARG A N 1
ATOM 1353 C CA . ARG A 1 181 ? 0.540 -9.728 -21.258 1.00 97.94 181 ARG A CA 1
ATOM 1354 C C . ARG A 1 181 ? 1.467 -10.542 -22.153 1.00 97.94 181 ARG A C 1
ATOM 1356 O O . ARG A 1 181 ? 1.088 -11.619 -22.600 1.00 97.94 181 ARG A O 1
ATOM 1363 N N . ALA A 1 182 ? 2.665 -10.028 -22.412 1.00 97.56 182 ALA A N 1
ATOM 1364 C CA . ALA A 1 182 ? 3.686 -10.713 -23.192 1.00 97.56 182 ALA A CA 1
ATOM 1365 C C . ALA A 1 182 ? 4.473 -11.758 -22.378 1.00 97.56 182 ALA A C 1
ATOM 1367 O O . ALA A 1 182 ? 5.362 -12.392 -22.939 1.00 97.56 182 ALA A O 1
ATOM 1368 N N . GLN A 1 183 ? 4.157 -11.937 -21.087 1.00 96.69 183 GLN A N 1
ATOM 1369 C CA . GLN A 1 183 ? 4.808 -12.888 -20.178 1.00 96.69 183 GLN A CA 1
ATOM 1370 C C . GLN A 1 183 ? 6.339 -12.744 -20.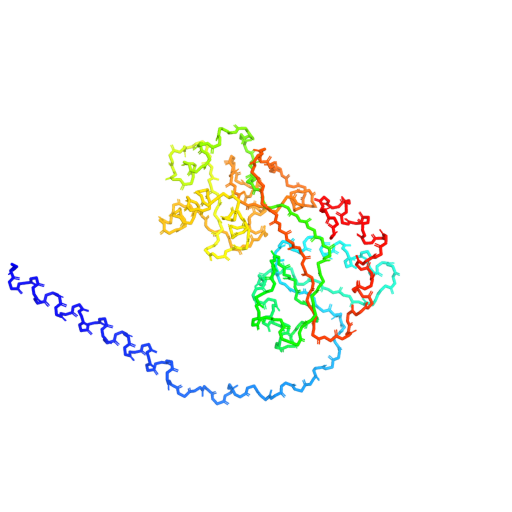167 1.00 96.69 183 GLN A C 1
ATOM 1372 O O . GLN A 1 183 ? 7.070 -13.733 -20.180 1.00 96.69 183 GLN A O 1
ATOM 1377 N N . ARG A 1 184 ? 6.833 -11.498 -20.197 1.00 94.50 184 ARG A N 1
ATOM 1378 C CA . ARG A 1 184 ? 8.275 -11.217 -20.329 1.00 94.50 184 ARG A CA 1
ATOM 1379 C C . ARG A 1 184 ? 9.060 -11.484 -19.051 1.00 94.50 184 ARG A C 1
ATOM 1381 O O . ARG A 1 184 ? 10.219 -11.876 -19.128 1.00 94.50 184 ARG A O 1
ATOM 1388 N N . PHE A 1 185 ? 8.440 -11.243 -17.901 1.00 95.88 185 PHE A N 1
ATOM 1389 C CA . PHE A 1 185 ? 9.080 -11.324 -16.592 1.00 95.88 185 PHE A CA 1
ATOM 1390 C C . PHE A 1 185 ? 8.137 -11.945 -15.561 1.00 95.88 185 PHE A C 1
ATOM 1392 O O . PHE A 1 185 ? 6.947 -12.130 -15.824 1.00 95.88 185 PHE A O 1
ATOM 1399 N N . GLU A 1 186 ? 8.685 -12.248 -14.386 1.00 93.88 186 GLU A N 1
ATOM 1400 C CA . GLU A 1 186 ? 7.933 -12.804 -13.264 1.00 93.88 186 GLU A CA 1
ATOM 1401 C C . GLU A 1 186 ? 6.858 -11.823 -12.773 1.00 93.88 186 GLU A C 1
ATOM 1403 O O . GLU A 1 186 ? 7.114 -10.626 -12.604 1.00 93.88 186 GLU A O 1
ATOM 1408 N N . VAL A 1 187 ? 5.656 -12.350 -12.525 1.00 98.00 187 VAL A N 1
ATOM 1409 C CA . VAL A 1 187 ? 4.506 -11.592 -12.019 1.00 98.00 187 VAL A CA 1
ATOM 1410 C C . VAL A 1 187 ? 4.293 -11.921 -10.547 1.00 98.00 187 VAL A C 1
ATOM 1412 O O . VAL A 1 187 ? 4.010 -13.059 -10.183 1.00 98.00 187 VAL A O 1
ATOM 1415 N N . LEU A 1 188 ? 4.395 -10.902 -9.698 1.00 96.75 188 LEU A N 1
ATOM 1416 C CA . LEU A 1 188 ? 4.282 -11.009 -8.250 1.00 96.75 188 LEU A CA 1
ATOM 1417 C C . LEU A 1 188 ? 2.918 -10.484 -7.802 1.00 96.75 188 LEU A C 1
ATOM 1419 O O . LEU A 1 188 ? 2.565 -9.339 -8.067 1.00 96.75 188 LEU A O 1
ATOM 1423 N N . TYR A 1 189 ? 2.161 -11.323 -7.099 1.00 92.62 189 TYR A N 1
ATOM 1424 C CA . TYR A 1 189 ? 0.754 -11.059 -6.772 1.00 92.62 189 TYR A CA 1
ATOM 1425 C C . TYR A 1 189 ? 0.536 -10.331 -5.441 1.00 92.62 189 TYR A C 1
ATOM 1427 O O . TYR A 1 189 ? -0.589 -9.965 -5.107 1.00 92.62 189 TYR A O 1
ATOM 1435 N N . THR A 1 190 ? 1.588 -10.155 -4.639 1.00 93.06 190 THR A N 1
ATOM 1436 C CA . THR A 1 190 ? 1.491 -9.527 -3.318 1.00 93.06 190 THR A CA 1
ATOM 1437 C C . THR A 1 190 ? 2.647 -8.566 -3.080 1.00 93.06 190 THR A C 1
ATOM 1439 O O . THR A 1 190 ? 3.754 -8.755 -3.590 1.00 93.06 190 THR A O 1
ATOM 1442 N N . ASP A 1 191 ? 2.408 -7.550 -2.246 1.00 93.94 191 ASP A N 1
ATOM 1443 C CA . ASP A 1 191 ? 3.470 -6.643 -1.791 1.00 93.94 191 ASP A CA 1
ATOM 1444 C C . ASP A 1 191 ? 4.563 -7.402 -1.019 1.00 93.94 191 ASP A C 1
ATOM 1446 O O . ASP A 1 191 ? 5.733 -7.046 -1.098 1.00 93.94 191 ASP A O 1
ATOM 1450 N N . ASP A 1 192 ? 4.211 -8.490 -0.332 1.00 94.06 192 ASP A N 1
ATOM 1451 C CA . ASP A 1 192 ? 5.163 -9.388 0.326 1.00 94.06 192 ASP A CA 1
ATOM 1452 C C . ASP A 1 192 ? 6.082 -10.101 -0.669 1.00 94.06 192 ASP A C 1
ATOM 1454 O O . ASP A 1 192 ? 7.296 -10.155 -0.462 1.00 94.06 192 ASP A O 1
ATOM 1458 N N . ALA A 1 193 ? 5.523 -10.633 -1.759 1.00 95.50 193 ALA A N 1
ATOM 1459 C CA . ALA A 1 193 ? 6.304 -11.266 -2.814 1.00 95.50 193 ALA A CA 1
ATOM 1460 C C . ALA A 1 193 ? 7.219 -10.247 -3.507 1.00 95.50 193 ALA A C 1
ATOM 1462 O O . ALA A 1 193 ? 8.400 -10.529 -3.701 1.00 95.50 193 ALA A O 1
ATOM 1463 N N . MET A 1 194 ? 6.710 -9.044 -3.796 1.00 97.19 194 MET A N 1
ATOM 1464 C CA . MET A 1 194 ? 7.510 -7.945 -4.347 1.00 97.19 194 MET A CA 1
ATOM 1465 C C . MET A 1 194 ? 8.627 -7.512 -3.391 1.00 97.19 194 MET A C 1
ATOM 1467 O O . MET A 1 194 ? 9.764 -7.352 -3.821 1.00 97.19 194 MET A O 1
ATOM 1471 N N . ALA A 1 195 ? 8.352 -7.394 -2.089 1.00 96.19 195 ALA A N 1
ATOM 1472 C CA . ALA A 1 195 ? 9.358 -7.052 -1.086 1.00 96.19 195 ALA A CA 1
ATOM 1473 C C . ALA A 1 195 ? 10.494 -8.086 -1.020 1.00 96.19 195 ALA A C 1
ATOM 1475 O O . ALA A 1 195 ? 11.662 -7.705 -0.970 1.00 96.19 195 ALA A O 1
ATOM 1476 N N . ARG A 1 196 ? 10.159 -9.385 -1.038 1.00 96.00 196 ARG A N 1
ATOM 1477 C CA . ARG A 1 196 ? 11.151 -10.476 -1.059 1.00 96.00 196 ARG A CA 1
ATOM 1478 C C . ARG A 1 196 ? 11.957 -10.462 -2.355 1.00 96.00 196 ARG A C 1
ATOM 1480 O O . ARG A 1 196 ? 13.179 -10.484 -2.309 1.00 96.00 196 ARG A O 1
ATOM 1487 N N . ALA A 1 197 ? 11.291 -10.330 -3.500 1.00 97.25 197 ALA A N 1
ATOM 1488 C CA . ALA A 1 197 ? 11.968 -10.264 -4.789 1.00 97.25 197 ALA A CA 1
ATOM 1489 C C . ALA A 1 197 ? 12.909 -9.052 -4.888 1.00 97.25 197 ALA A C 1
ATOM 1491 O O . ALA A 1 197 ? 14.041 -9.201 -5.331 1.00 97.25 197 ALA A O 1
ATOM 1492 N N . LEU A 1 198 ? 12.494 -7.878 -4.405 1.00 96.56 198 LEU A N 1
ATOM 1493 C CA . LEU A 1 198 ? 13.369 -6.708 -4.307 1.00 96.56 198 LEU A CA 1
ATOM 1494 C C . LEU A 1 198 ? 14.551 -6.941 -3.355 1.00 96.56 198 LEU A C 1
ATOM 1496 O O . LEU A 1 198 ? 15.594 -6.341 -3.551 1.00 96.56 198 LEU A O 1
ATOM 1500 N N . ALA A 1 199 ? 14.432 -7.783 -2.329 1.00 95.81 199 ALA A N 1
ATOM 1501 C CA . ALA A 1 199 ? 15.559 -8.098 -1.451 1.00 95.81 199 ALA A CA 1
ATOM 1502 C C . ALA A 1 199 ? 16.554 -9.093 -2.080 1.00 95.81 199 ALA A C 1
ATOM 1504 O O . ALA A 1 199 ? 17.757 -8.979 -1.845 1.00 95.81 199 ALA A O 1
ATOM 1505 N N . ASP A 1 200 ? 16.055 -10.038 -2.880 1.00 95.69 200 ASP A N 1
ATOM 1506 C CA . ASP A 1 200 ? 16.823 -11.205 -3.326 1.00 95.69 200 ASP A CA 1
ATOM 1507 C C . ASP A 1 200 ? 17.336 -11.093 -4.772 1.00 95.69 200 ASP A C 1
ATOM 1509 O O . ASP A 1 200 ? 18.358 -11.690 -5.129 1.00 95.69 200 ASP A O 1
ATOM 1513 N N . VAL A 1 201 ? 16.641 -10.340 -5.629 1.00 95.06 201 VAL A N 1
ATOM 1514 C CA . VAL A 1 201 ? 16.968 -10.217 -7.053 1.00 95.06 201 VAL A CA 1
ATOM 1515 C C . VAL A 1 201 ? 17.940 -9.059 -7.272 1.00 95.06 201 VAL A C 1
ATOM 1517 O O . VAL A 1 201 ? 17.705 -7.912 -6.886 1.00 95.06 201 VAL A O 1
ATOM 1520 N N . ARG A 1 202 ? 19.063 -9.373 -7.925 1.00 92.00 202 ARG A N 1
ATOM 1521 C CA . ARG A 1 202 ? 20.094 -8.393 -8.275 1.00 92.00 202 ARG A CA 1
ATOM 1522 C C . ARG A 1 202 ? 19.585 -7.435 -9.349 1.00 92.00 202 ARG A C 1
ATOM 1524 O O . ARG A 1 202 ? 18.979 -7.880 -10.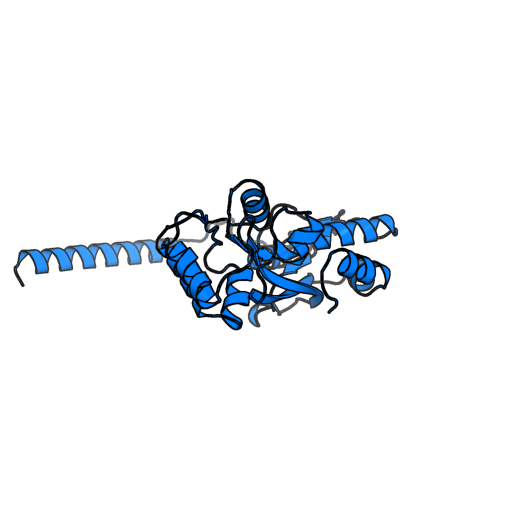322 1.00 92.00 202 ARG A O 1
ATOM 1531 N N . ASP A 1 203 ? 19.893 -6.150 -9.178 1.00 93.94 203 ASP A N 1
ATOM 1532 C CA . ASP A 1 203 ? 19.554 -5.083 -10.125 1.00 93.94 203 ASP A CA 1
ATOM 1533 C C . ASP A 1 203 ? 18.062 -5.112 -10.510 1.00 93.94 203 ASP A C 1
ATOM 1535 O O . ASP A 1 203 ? 17.676 -4.936 -11.666 1.00 93.94 203 ASP A O 1
ATOM 1539 N N . ALA A 1 204 ? 17.211 -5.398 -9.523 1.00 96.12 204 ALA A N 1
ATOM 1540 C CA . ALA A 1 204 ? 15.774 -5.501 -9.694 1.00 96.12 204 ALA A CA 1
ATOM 1541 C C . ALA A 1 204 ? 15.131 -4.120 -9.771 1.00 96.12 204 ALA A C 1
ATOM 1543 O O . ALA A 1 204 ? 15.581 -3.191 -9.097 1.00 96.12 204 ALA A O 1
ATOM 1544 N N . ILE A 1 205 ? 14.047 -4.008 -10.540 1.00 96.62 205 ILE A N 1
ATOM 1545 C CA . ILE A 1 205 ? 13.223 -2.801 -10.610 1.00 96.62 205 ILE A CA 1
ATOM 1546 C C . ILE A 1 205 ? 11.736 -3.162 -10.625 1.00 96.62 205 ILE A C 1
ATOM 1548 O O . ILE A 1 205 ? 11.334 -4.072 -11.342 1.00 96.62 205 ILE A O 1
ATOM 1552 N N . GLY A 1 206 ? 10.895 -2.463 -9.869 1.00 96.88 206 GLY A N 1
ATOM 1553 C CA . GLY A 1 206 ? 9.460 -2.761 -9.844 1.00 96.88 206 GLY A CA 1
ATOM 1554 C C . GLY A 1 206 ? 8.634 -1.709 -9.121 1.00 96.88 206 GLY A C 1
ATOM 1555 O O . GLY A 1 206 ? 9.160 -0.911 -8.344 1.00 96.88 206 GLY A O 1
ATOM 1556 N N . PHE A 1 207 ? 7.328 -1.679 -9.389 1.00 97.31 207 PHE A N 1
ATOM 1557 C CA . PHE A 1 207 ? 6.429 -0.785 -8.664 1.00 97.31 207 PHE A CA 1
ATOM 1558 C C . PHE A 1 207 ? 6.274 -1.229 -7.216 1.00 97.31 207 PHE A C 1
ATOM 1560 O O . PHE A 1 207 ? 6.011 -2.403 -6.942 1.00 97.31 207 PHE A O 1
ATOM 1567 N N . PHE A 1 208 ? 6.397 -0.282 -6.289 1.00 97.19 208 PHE A N 1
ATOM 1568 C CA . PHE A 1 208 ? 6.302 -0.585 -4.871 1.00 97.19 208 PHE A CA 1
ATOM 1569 C C . PHE A 1 208 ? 5.797 0.586 -4.031 1.00 97.19 208 PHE A C 1
ATOM 1571 O O . PHE A 1 208 ? 5.807 1.738 -4.459 1.00 97.19 208 PHE A O 1
ATOM 1578 N N . ASP A 1 209 ? 5.346 0.276 -2.820 1.00 95.88 209 ASP A N 1
ATOM 1579 C CA . ASP A 1 209 ? 4.915 1.255 -1.828 1.00 95.88 209 ASP A CA 1
ATOM 1580 C C . ASP A 1 209 ? 6.128 1.894 -1.132 1.00 95.88 209 ASP A C 1
ATOM 1582 O O . ASP A 1 209 ? 6.957 1.204 -0.525 1.00 95.88 209 ASP A O 1
ATOM 1586 N N . ARG A 1 210 ? 6.234 3.225 -1.203 1.00 96.06 210 ARG A N 1
ATOM 1587 C CA . ARG A 1 210 ? 7.363 3.973 -0.637 1.00 96.06 210 ARG A CA 1
ATOM 1588 C C . ARG A 1 210 ? 7.474 3.825 0.881 1.00 96.06 210 ARG A C 1
ATOM 1590 O O . ARG A 1 210 ? 8.579 3.661 1.400 1.00 96.06 210 ARG A O 1
ATOM 1597 N N . GLY A 1 211 ? 6.354 3.859 1.597 1.00 94.75 211 GLY A N 1
ATOM 1598 C CA . GLY A 1 211 ? 6.325 3.646 3.044 1.00 94.75 211 GLY A CA 1
ATOM 1599 C C . GLY A 1 211 ? 6.772 2.231 3.429 1.00 94.75 211 GLY A C 1
ATOM 1600 O O . GLY A 1 211 ? 7.447 2.031 4.448 1.00 94.75 211 GLY A O 1
ATOM 1601 N N . GLN A 1 212 ? 6.488 1.235 2.587 1.00 95.50 212 GLN A N 1
ATOM 1602 C CA . GLN A 1 212 ? 6.963 -0.135 2.788 1.00 95.50 212 GLN A CA 1
ATOM 1603 C C . GLN A 1 212 ? 8.469 -0.306 2.600 1.00 95.50 212 GLN A C 1
ATOM 16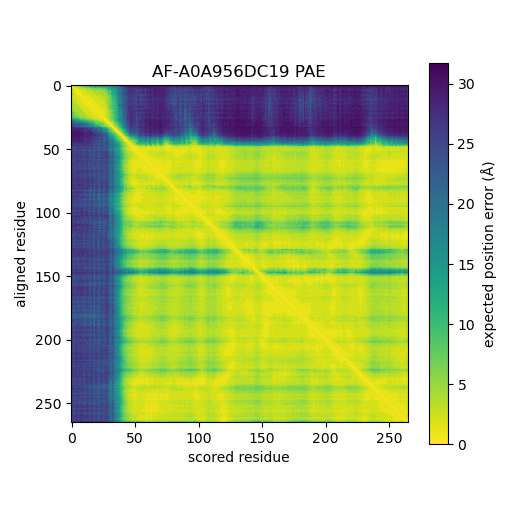05 O O . GLN A 1 212 ? 9.061 -1.076 3.357 1.00 95.50 212 GLN A O 1
ATOM 1610 N N . LEU A 1 213 ? 9.113 0.446 1.697 1.00 95.25 213 LEU A N 1
ATOM 1611 C CA . LEU A 1 213 ? 10.583 0.460 1.607 1.00 95.25 213 LEU A CA 1
ATOM 1612 C C . LEU A 1 213 ? 11.208 0.783 2.971 1.00 95.25 213 LEU A C 1
ATOM 1614 O O . LEU A 1 213 ? 12.132 0.104 3.422 1.00 95.25 213 LEU A O 1
ATOM 1618 N N . ARG A 1 214 ? 10.651 1.782 3.669 1.00 93.38 214 ARG A N 1
ATOM 1619 C CA . ARG A 1 214 ? 11.156 2.237 4.968 1.00 93.38 214 ARG A CA 1
ATOM 1620 C C . ARG A 1 214 ? 10.769 1.315 6.118 1.00 93.38 214 ARG A C 1
ATOM 1622 O O . ARG A 1 214 ? 11.631 0.938 6.909 1.00 93.38 214 ARG A O 1
ATOM 1629 N N . THR A 1 215 ? 9.492 0.950 6.229 1.00 93.56 215 THR A N 1
ATOM 1630 C CA . THR A 1 215 ? 9.007 0.105 7.339 1.00 93.56 215 THR A CA 1
ATOM 1631 C C . THR A 1 215 ? 9.617 -1.288 7.329 1.00 93.56 215 THR A C 1
ATOM 1633 O O . THR A 1 215 ? 9.947 -1.803 8.396 1.00 93.56 215 THR A O 1
ATOM 1636 N N . ARG A 1 216 ? 9.834 -1.869 6.144 1.00 93.00 216 ARG A N 1
ATOM 1637 C CA . ARG A 1 216 ? 10.474 -3.182 5.988 1.00 93.00 216 ARG A CA 1
ATOM 1638 C C . ARG A 1 216 ? 11.996 -3.114 5.873 1.00 93.00 216 ARG A C 1
ATOM 1640 O O . ARG A 1 216 ? 12.633 -4.160 5.848 1.00 93.00 216 ARG A O 1
ATOM 1647 N N . ARG A 1 217 ? 12.578 -1.907 5.825 1.00 93.62 217 ARG A N 1
ATOM 1648 C CA . ARG A 1 217 ? 14.025 -1.670 5.660 1.00 93.62 217 ARG A CA 1
ATOM 1649 C C . ARG A 1 217 ? 14.594 -2.411 4.445 1.00 93.62 217 ARG A C 1
ATOM 1651 O O . ARG A 1 217 ? 15.619 -3.084 4.545 1.00 93.62 217 ARG A O 1
ATOM 1658 N N . LEU A 1 218 ? 13.892 -2.322 3.318 1.00 95.19 218 LEU A N 1
ATOM 1659 C CA . LEU A 1 218 ? 14.321 -2.986 2.091 1.00 95.19 218 LEU A CA 1
ATOM 1660 C C . LEU A 1 218 ? 15.593 -2.324 1.541 1.00 95.19 218 LEU A C 1
ATOM 1662 O O . LEU A 1 218 ? 15.766 -1.115 1.701 1.00 95.19 218 LEU A O 1
ATOM 1666 N N . PRO A 1 219 ? 16.469 -3.087 0.864 1.00 94.69 219 PRO A N 1
ATOM 1667 C CA . PRO A 1 219 ? 17.660 -2.534 0.218 1.00 94.69 219 PRO A CA 1
ATOM 1668 C C . PRO A 1 219 ? 17.327 -1.687 -1.022 1.00 94.69 219 PRO A C 1
ATOM 1670 O O . PRO A 1 219 ? 18.198 -0.996 -1.543 1.00 94.69 219 PRO A O 1
ATOM 1673 N N . ALA A 1 220 ? 16.081 -1.742 -1.503 1.00 95.88 220 ALA A N 1
ATOM 1674 C CA . ALA A 1 220 ? 15.623 -0.997 -2.663 1.00 95.88 220 ALA A CA 1
ATOM 1675 C C . ALA A 1 220 ? 15.391 0.489 -2.355 1.00 95.88 220 ALA A C 1
ATOM 1677 O O . ALA A 1 220 ? 14.901 0.863 -1.287 1.00 95.88 220 ALA A O 1
ATOM 1678 N N . VAL A 1 221 ? 15.683 1.332 -3.342 1.00 95.56 221 VAL A N 1
ATOM 1679 C CA . VAL A 1 221 ? 15.515 2.786 -3.279 1.00 95.56 221 VAL A CA 1
ATOM 1680 C C . VAL A 1 221 ? 14.509 3.228 -4.337 1.00 95.56 221 VAL A C 1
ATOM 1682 O O . VAL A 1 221 ? 14.492 2.707 -5.451 1.00 95.56 221 VAL A O 1
ATOM 1685 N N . ALA A 1 222 ? 13.660 4.193 -3.990 1.00 95.88 222 ALA A N 1
ATOM 1686 C CA . ALA A 1 222 ? 12.746 4.819 -4.939 1.00 95.88 222 ALA A CA 1
ATOM 1687 C C . ALA A 1 222 ? 13.527 5.632 -5.985 1.00 95.88 222 ALA A C 1
ATOM 1689 O O . ALA A 1 222 ? 14.352 6.472 -5.624 1.00 95.88 222 ALA A O 1
ATOM 1690 N N . ILE A 1 223 ? 13.240 5.415 -7.267 1.00 95.19 223 ILE A N 1
ATOM 1691 C CA . ILE A 1 223 ? 13.772 6.231 -8.359 1.00 95.19 223 ILE A CA 1
ATOM 1692 C C . ILE A 1 223 ? 13.126 7.617 -8.310 1.00 95.19 223 ILE A C 1
ATOM 1694 O O . ILE A 1 223 ? 11.904 7.759 -8.209 1.00 95.19 223 ILE A O 1
ATOM 1698 N N . GLU A 1 224 ? 13.959 8.650 -8.389 1.00 90.25 224 GLU A N 1
ATOM 1699 C CA . GLU A 1 224 ? 13.511 10.040 -8.348 1.00 90.25 224 GLU A CA 1
ATOM 1700 C C . GLU A 1 224 ? 12.600 10.382 -9.538 1.00 90.25 224 GLU A C 1
ATOM 1702 O O . GLU A 1 224 ? 12.812 9.940 -10.665 1.00 90.25 224 GLU A O 1
ATOM 1707 N N . GLY A 1 225 ? 11.568 11.193 -9.290 1.00 88.31 225 GLY A N 1
ATOM 1708 C CA . GLY A 1 225 ? 10.631 11.635 -10.331 1.00 88.31 225 GLY A CA 1
ATOM 1709 C C . GLY A 1 225 ? 9.575 10.601 -10.746 1.00 88.31 225 GLY A C 1
ATOM 1710 O O . GLY A 1 225 ? 8.776 10.888 -11.643 1.00 88.31 225 GLY A O 1
ATOM 1711 N N . VAL A 1 226 ? 9.534 9.433 -10.091 1.00 92.88 226 VAL A N 1
ATOM 1712 C CA . VAL A 1 226 ? 8.516 8.393 -10.301 1.00 92.88 226 VAL A CA 1
ATOM 1713 C C . VAL A 1 226 ? 7.708 8.192 -9.022 1.00 92.88 226 VAL A C 1
ATOM 1715 O O . VAL A 1 226 ? 8.099 7.423 -8.147 1.00 92.88 226 VAL A O 1
ATOM 1718 N N . ALA A 1 227 ? 6.573 8.878 -8.914 1.00 95.50 227 ALA A N 1
ATOM 1719 C CA . ALA A 1 227 ? 5.685 8.761 -7.765 1.00 95.50 227 ALA A CA 1
ATOM 1720 C C . ALA A 1 227 ? 4.222 8.952 -8.174 1.00 95.50 227 ALA A C 1
ATOM 1722 O O . ALA A 1 227 ? 3.904 9.840 -8.967 1.00 95.50 227 ALA A O 1
ATOM 1723 N N . ALA A 1 228 ? 3.337 8.129 -7.616 1.00 96.50 228 ALA A N 1
ATOM 1724 C CA . ALA A 1 228 ? 1.894 8.250 -7.769 1.00 96.50 228 ALA A CA 1
ATOM 1725 C C . ALA A 1 228 ? 1.208 8.183 -6.400 1.00 96.50 228 ALA A C 1
ATOM 1727 O O . ALA A 1 228 ? 1.520 7.280 -5.621 1.00 96.50 228 ALA A O 1
ATOM 1728 N N . PRO A 1 229 ? 0.255 9.075 -6.091 1.00 95.31 229 PRO A N 1
ATOM 1729 C CA . PRO A 1 229 ? -0.401 9.079 -4.792 1.00 95.31 229 PRO A CA 1
ATOM 1730 C C . PRO A 1 229 ? -1.250 7.820 -4.593 1.00 95.31 229 PRO A C 1
ATOM 1732 O O . PRO A 1 229 ? -1.898 7.314 -5.520 1.00 95.31 229 PRO A O 1
ATOM 1735 N N . LYS A 1 230 ? -1.275 7.323 -3.355 1.00 95.00 230 LYS A N 1
ATOM 1736 C CA . LYS A 1 230 ? -2.072 6.161 -2.965 1.00 95.00 230 LYS A CA 1
ATOM 1737 C C . LYS A 1 230 ? -2.632 6.347 -1.549 1.00 95.00 230 LYS A C 1
ATOM 1739 O O . LYS A 1 230 ? -1.863 6.453 -0.592 1.00 95.00 230 LYS A O 1
ATOM 1744 N N . PRO A 1 231 ? -3.964 6.428 -1.386 1.00 96.62 231 PRO A N 1
ATOM 1745 C CA . PRO A 1 231 ? -4.569 6.535 -0.066 1.00 96.62 231 PRO A CA 1
ATOM 1746 C C . PRO A 1 231 ? -4.610 5.166 0.616 1.00 96.62 231 PRO A C 1
ATOM 1748 O O . PRO A 1 231 ? -4.805 4.149 -0.050 1.00 96.62 231 PRO A O 1
ATOM 1751 N N . LEU A 1 232 ? -4.486 5.142 1.942 1.00 97.69 232 LEU A N 1
ATOM 1752 C CA . LEU A 1 232 ? -4.706 3.961 2.775 1.00 97.69 232 LEU A CA 1
ATOM 1753 C C . LEU A 1 232 ? -5.967 4.173 3.611 1.00 97.69 232 LEU A C 1
ATOM 1755 O O . LEU A 1 232 ? -6.072 5.131 4.382 1.00 97.69 232 LEU A O 1
ATOM 1759 N N . LEU A 1 233 ? -6.944 3.297 3.404 1.00 98.06 233 LEU A N 1
ATOM 1760 C CA . LEU A 1 233 ? -8.266 3.371 3.993 1.00 98.06 233 LEU A CA 1
ATOM 1761 C C . LEU A 1 233 ? -8.510 2.149 4.863 1.00 98.06 233 LEU A C 1
ATOM 1763 O O . LEU A 1 233 ? -8.264 1.014 4.453 1.00 98.06 233 LEU A O 1
ATOM 1767 N N . ILE A 1 234 ? -9.109 2.399 6.016 1.00 98.25 234 ILE A N 1
ATOM 1768 C CA . ILE A 1 234 ? -9.811 1.381 6.780 1.00 98.25 234 ILE A CA 1
ATOM 1769 C C . ILE A 1 234 ? -11.307 1.520 6.499 1.00 98.25 234 ILE A C 1
ATOM 1771 O O . ILE A 1 234 ? -11.840 2.632 6.435 1.00 98.25 234 ILE A O 1
ATOM 1775 N N . VAL A 1 235 ? -11.974 0.394 6.271 1.00 98.31 235 VAL A N 1
ATOM 1776 C CA . VAL A 1 235 ? -13.397 0.337 5.936 1.00 98.31 235 VAL A CA 1
ATOM 1777 C C . VAL A 1 235 ? -14.096 -0.593 6.913 1.00 98.31 235 VAL A C 1
ATOM 1779 O O . VAL A 1 235 ? -13.627 -1.707 7.128 1.00 98.31 235 VAL A O 1
ATOM 1782 N N . VAL A 1 236 ? -15.209 -0.140 7.482 1.00 97.62 236 VAL A N 1
ATOM 1783 C CA . VAL A 1 236 ? -16.005 -0.859 8.488 1.00 97.62 236 VAL A CA 1
ATOM 1784 C C . VAL A 1 236 ? -17.481 -0.880 8.088 1.00 97.62 236 VAL A C 1
ATOM 1786 O O . VAL A 1 236 ? -17.937 -0.004 7.348 1.00 97.62 236 VAL A O 1
ATOM 1789 N N . SER A 1 237 ? -18.230 -1.870 8.569 1.00 95.00 237 SER A N 1
ATOM 1790 C CA . SER A 1 237 ? -19.684 -2.003 8.362 1.00 95.00 237 SER A CA 1
ATOM 1791 C C . SER A 1 237 ? -20.522 -1.513 9.545 1.00 95.00 237 SER A C 1
ATOM 1793 O O . SER A 1 237 ? -21.716 -1.273 9.397 1.00 95.00 237 SER A O 1
ATOM 1795 N N . ASP A 1 238 ? -19.913 -1.386 10.721 1.00 93.31 238 ASP A N 1
ATOM 1796 C CA . ASP A 1 238 ? -20.585 -1.113 11.989 1.00 93.31 238 ASP A CA 1
ATOM 1797 C C . ASP A 1 238 ? -19.611 -0.471 12.994 1.00 93.31 238 ASP A C 1
ATOM 1799 O O . ASP A 1 238 ? -18.469 -0.149 12.660 1.00 93.31 238 ASP A O 1
ATOM 1803 N N . ASP A 1 239 ? -20.080 -0.277 14.224 1.00 94.31 239 ASP A N 1
ATOM 1804 C CA . ASP A 1 239 ? -19.410 0.512 15.261 1.00 94.31 239 ASP A CA 1
ATOM 1805 C C . ASP A 1 239 ? -18.414 -0.302 16.106 1.00 94.31 239 ASP A C 1
ATOM 1807 O O . ASP A 1 239 ? -17.793 0.228 17.030 1.00 94.31 239 ASP A O 1
ATOM 1811 N N . ARG A 1 240 ? -18.196 -1.590 15.782 1.00 92.38 240 ARG A N 1
ATOM 1812 C CA . ARG A 1 240 ? -17.293 -2.478 16.539 1.00 92.38 240 ARG A CA 1
ATOM 1813 C C . ARG A 1 240 ? -15.850 -2.000 16.588 1.00 92.38 240 ARG A C 1
ATOM 1815 O O . ARG A 1 240 ? -15.116 -2.498 17.433 1.00 92.38 240 ARG A O 1
ATOM 1822 N N . LEU A 1 241 ? -15.423 -1.108 15.697 1.00 96.00 241 LEU A N 1
ATOM 1823 C CA . LEU A 1 241 ? -14.050 -0.597 15.617 1.00 96.00 241 LEU A CA 1
ATOM 1824 C C . LEU A 1 241 ? -13.934 0.908 15.879 1.00 96.00 241 LEU A C 1
ATOM 1826 O O . LEU A 1 241 ? -12.884 1.487 15.610 1.00 96.00 241 LEU A O 1
ATOM 1830 N N . ASP A 1 242 ? -14.969 1.552 16.421 1.00 96.31 242 ASP A N 1
ATOM 1831 C CA . ASP A 1 242 ? -14.945 2.999 16.662 1.00 96.31 242 ASP A CA 1
ATOM 1832 C C . ASP A 1 242 ? -13.821 3.437 17.619 1.00 96.31 242 ASP A C 1
ATOM 1834 O O . ASP A 1 242 ? -13.248 4.512 17.443 1.00 96.31 242 ASP A O 1
ATOM 1838 N N . ASP A 1 243 ? -13.432 2.590 18.578 1.00 97.00 243 ASP A N 1
ATOM 1839 C CA . ASP A 1 243 ? -12.274 2.817 19.454 1.00 97.00 243 ASP A CA 1
ATOM 1840 C C . ASP A 1 243 ? -10.952 2.877 18.669 1.00 97.00 243 ASP A C 1
ATOM 1842 O O . ASP A 1 243 ? -10.126 3.767 18.893 1.00 97.00 243 ASP A O 1
ATOM 1846 N N . PHE A 1 244 ? -10.762 1.966 17.715 1.00 98.06 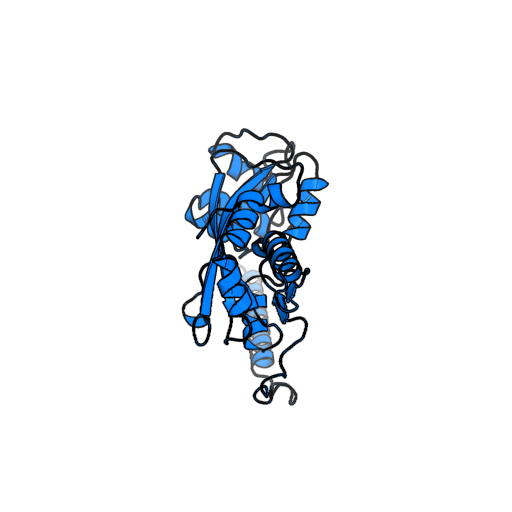244 PHE A N 1
ATOM 1847 C CA . PHE A 1 244 ? -9.585 1.945 16.856 1.00 98.06 244 PHE A CA 1
ATOM 1848 C C . PHE A 1 244 ? -9.614 3.076 15.823 1.00 98.06 244 PHE A C 1
ATOM 1850 O O . PHE A 1 244 ? -8.592 3.721 15.600 1.00 98.06 244 PHE A O 1
ATOM 1857 N N . LEU A 1 245 ? -10.776 3.386 15.238 1.00 97.81 245 LEU A N 1
ATOM 1858 C CA . LEU A 1 245 ? -10.931 4.520 14.318 1.00 97.81 245 LEU A CA 1
ATOM 1859 C C . LEU A 1 245 ? -10.612 5.855 15.003 1.00 97.81 245 LEU A C 1
ATOM 1861 O O . LEU A 1 245 ? -9.902 6.687 14.434 1.00 97.81 245 LEU A O 1
ATOM 1865 N N . ALA A 1 246 ? -11.058 6.030 16.251 1.00 97.69 246 ALA A N 1
ATOM 1866 C CA . ALA A 1 246 ? -10.694 7.178 17.074 1.00 97.69 246 ALA A CA 1
ATOM 1867 C C . ALA A 1 246 ? -9.187 7.206 17.378 1.00 97.69 246 ALA A C 1
ATOM 1869 O O . ALA A 1 246 ? -8.557 8.264 17.289 1.00 97.69 246 ALA A O 1
ATOM 1870 N N . PHE A 1 247 ? -8.581 6.050 17.677 1.00 98.50 247 PHE A N 1
ATOM 1871 C CA . PHE A 1 247 ? -7.132 5.947 17.848 1.00 98.50 247 PHE A CA 1
ATOM 1872 C C . PHE A 1 247 ? -6.364 6.367 16.589 1.00 98.50 247 PHE A C 1
ATOM 1874 O O . PHE A 1 247 ? -5.379 7.089 16.722 1.00 98.50 247 PHE A O 1
ATOM 1881 N N . LEU A 1 248 ? -6.810 5.996 15.384 1.00 98.12 248 LEU A N 1
ATOM 1882 C CA . LEU A 1 248 ? -6.148 6.379 14.126 1.00 98.12 248 LEU A CA 1
ATOM 1883 C C . LEU A 1 248 ? -6.072 7.902 13.920 1.00 98.12 248 LEU A C 1
ATOM 1885 O O . LEU A 1 248 ? -5.182 8.381 13.221 1.00 98.12 248 LEU A O 1
ATOM 1889 N N . SER A 1 249 ? -6.962 8.668 14.555 1.00 96.56 249 SER A N 1
ATOM 1890 C CA . SER A 1 249 ? -6.938 10.136 14.551 1.00 96.56 249 SER A CA 1
ATOM 1891 C C . SER A 1 249 ? -6.107 10.753 15.686 1.00 96.56 249 SER A C 1
ATOM 1893 O O . SER A 1 249 ? -5.944 11.971 15.715 1.00 96.56 249 SER A O 1
ATOM 1895 N N . SER A 1 250 ? -5.580 9.950 16.613 1.00 98.12 250 SER A N 1
ATOM 1896 C CA . SER A 1 250 ? -4.802 10.423 17.766 1.00 98.12 250 SER A CA 1
ATOM 1897 C C . SER A 1 250 ? -3.365 10.812 17.404 1.00 98.12 250 SER A C 1
ATOM 1899 O O . SER A 1 250 ? -2.781 10.278 16.460 1.00 98.12 250 SER A O 1
ATOM 1901 N N . GLU A 1 251 ? -2.743 11.671 18.219 1.00 98.00 251 GLU A N 1
ATOM 1902 C CA . GLU A 1 251 ? -1.322 12.033 18.079 1.00 98.00 251 GLU A CA 1
ATOM 1903 C C . GLU A 1 251 ? -0.401 10.802 18.103 1.00 98.00 251 GLU A C 1
ATOM 1905 O O . GLU A 1 251 ? 0.564 10.728 17.345 1.00 98.00 251 GLU A O 1
ATOM 1910 N N . ALA A 1 252 ? -0.727 9.794 18.921 1.00 97.81 252 ALA A N 1
ATOM 1911 C CA . ALA A 1 252 ? 0.051 8.562 19.012 1.00 97.81 252 ALA A CA 1
ATOM 1912 C C . ALA A 1 252 ? 0.047 7.771 17.692 1.00 97.81 252 ALA A C 1
ATOM 1914 O O . ALA A 1 252 ? 1.087 7.258 17.281 1.00 97.81 252 ALA A O 1
ATOM 1915 N N . ALA A 1 253 ? -1.099 7.685 17.010 1.00 98.25 253 ALA A N 1
ATOM 1916 C CA . ALA A 1 253 ? -1.181 7.047 15.697 1.00 98.25 253 ALA A CA 1
ATOM 1917 C C . ALA A 1 253 ? -0.479 7.882 14.619 1.00 98.25 253 ALA A C 1
ATOM 1919 O O . ALA A 1 253 ? 0.286 7.338 13.823 1.00 98.25 253 ALA A O 1
ATOM 1920 N N . GLN A 1 254 ? -0.676 9.204 14.628 1.00 98.19 254 GLN A N 1
ATOM 1921 C CA . GLN A 1 254 ? -0.025 10.122 13.688 1.00 98.19 254 GLN A CA 1
ATOM 1922 C C . GLN A 1 254 ? 1.504 10.046 13.778 1.00 98.19 254 GLN A C 1
ATOM 1924 O O . GLN A 1 254 ? 2.180 10.000 12.749 1.00 98.19 254 GLN A O 1
ATOM 1929 N N . GLN A 1 255 ? 2.050 9.942 14.994 1.00 98.00 255 GLN A N 1
ATOM 1930 C CA . GLN A 1 255 ? 3.477 9.725 15.204 1.00 98.00 255 GLN A CA 1
ATOM 1931 C C . GLN A 1 255 ? 3.942 8.419 14.546 1.00 98.00 255 GLN A C 1
ATOM 1933 O O . GLN A 1 255 ? 4.910 8.435 13.788 1.00 98.00 255 GLN A O 1
ATOM 1938 N N . VAL A 1 256 ? 3.227 7.305 14.751 1.00 98.06 256 VAL A N 1
ATOM 1939 C CA . VAL A 1 256 ? 3.557 6.019 14.109 1.00 98.06 256 VAL A CA 1
ATOM 1940 C C . VAL A 1 256 ? 3.504 6.116 12.583 1.00 98.06 256 VAL A C 1
ATOM 1942 O O . VAL A 1 256 ? 4.374 5.548 11.920 1.00 98.06 256 VAL A O 1
ATOM 1945 N N . ILE A 1 257 ? 2.531 6.831 12.011 1.00 98.25 257 ILE A N 1
ATOM 1946 C CA . ILE A 1 257 ? 2.391 7.028 10.557 1.00 98.25 257 ILE A CA 1
ATOM 1947 C C . ILE A 1 257 ? 3.618 7.758 9.997 1.00 98.25 257 ILE A C 1
ATOM 1949 O O . ILE A 1 257 ? 4.306 7.238 9.110 1.00 98.25 257 ILE A O 1
ATOM 1953 N N . VAL A 1 258 ? 3.966 8.907 10.580 1.00 97.44 258 VAL A N 1
ATOM 1954 C CA . VAL A 1 258 ? 5.113 9.717 10.143 1.00 97.44 258 VAL A CA 1
ATOM 1955 C C . VAL A 1 258 ? 6.434 8.977 10.368 1.00 97.44 258 VAL A C 1
ATOM 1957 O O . VAL A 1 258 ? 7.290 8.953 9.481 1.00 97.44 258 VAL A O 1
ATOM 1960 N N . GLU A 1 259 ? 6.601 8.290 11.503 1.00 95.81 259 GLU A N 1
ATOM 1961 C CA . GLU A 1 259 ? 7.751 7.424 11.813 1.00 95.81 259 GLU A CA 1
ATOM 1962 C C . GLU A 1 259 ? 7.796 6.137 10.975 1.00 95.81 259 GLU A C 1
ATOM 1964 O O . GLU A 1 259 ? 8.837 5.474 10.884 1.00 95.81 259 GLU A O 1
ATOM 1969 N N . SER A 1 260 ? 6.728 5.812 10.260 1.00 95.50 260 SER A N 1
ATOM 1970 C CA . SER A 1 260 ? 6.707 4.744 9.261 1.00 95.50 260 SER A CA 1
ATOM 1971 C C . SER A 1 260 ? 7.055 5.225 7.854 1.00 95.50 260 SER A C 1
ATOM 1973 O O . SER A 1 260 ? 7.406 4.403 7.018 1.00 95.50 260 SER A O 1
ATOM 1975 N N . GLY A 1 261 ? 7.073 6.536 7.607 1.00 94.25 261 GLY A N 1
ATOM 1976 C CA . GLY A 1 261 ? 7.387 7.099 6.289 1.00 94.25 261 GLY A CA 1
ATOM 1977 C C . GLY A 1 261 ? 6.165 7.233 5.397 1.00 94.25 261 GLY A C 1
ATOM 1978 O O . GLY A 1 261 ? 6.303 7.229 4.180 1.00 94.25 261 GLY A O 1
ATOM 1979 N N . TYR A 1 262 ? 4.999 7.335 6.025 1.00 97.62 262 TYR A N 1
ATOM 1980 C CA . TYR A 1 262 ? 3.729 7.629 5.390 1.00 97.62 262 TYR A CA 1
ATOM 1981 C C . TYR A 1 262 ? 3.329 9.065 5.723 1.00 97.62 262 TYR A C 1
ATOM 1983 O O . TYR A 1 262 ? 3.806 9.661 6.694 1.00 97.62 262 TYR A O 1
ATOM 1991 N N . GLU A 1 263 ? 2.434 9.607 4.915 1.00 97.19 263 GLU A N 1
ATOM 1992 C CA . GLU A 1 263 ? 1.861 10.933 5.089 1.00 97.19 263 GLU A CA 1
ATOM 1993 C C . GLU A 1 263 ? 0.531 10.850 5.840 1.00 97.19 263 GLU A C 1
ATOM 1995 O O . GLU A 1 263 ? -0.175 9.837 5.794 1.00 97.19 263 GLU A O 1
ATOM 2000 N N . LEU A 1 264 ? 0.182 11.933 6.532 1.00 96.75 264 LEU A N 1
ATOM 2001 C CA . LEU A 1 264 ? -1.106 12.054 7.206 1.00 96.75 264 LEU A CA 1
ATOM 2002 C C . LEU A 1 264 ? -2.260 12.256 6.187 1.00 96.75 264 LEU A C 1
ATOM 2004 O O . LEU A 1 264 ? -2.007 12.633 5.035 1.00 96.75 264 LEU A O 1
ATOM 2008 N N . PRO A 1 265 ? -3.519 11.967 6.580 1.00 89.44 265 PRO A N 1
ATOM 2009 C CA . PRO A 1 265 ? -4.723 12.196 5.768 1.00 89.44 265 PRO A CA 1
ATOM 2010 C C . PRO A 1 265 ? -4.999 13.662 5.407 1.00 89.44 265 PRO A C 1
ATOM 2012 O O . PRO A 1 265 ? -4.365 14.567 5.978 1.00 89.44 265 PRO A O 1
#

Sequence (265 aa):
MTRAVLLGLTVFAACLGASVSLVRLAEAGPRPEDAILEASLPHPPRSPRVLAGSGSNLALTQRLVARFVEGGGSPLEVELDSVGSGGGLRALRDDVIDAALVSRDLRDREREGLRAQVYARTEVVLASTGRTHWAREELPELFRGDSREVTPLLRELGDSGVASMRTVWPELADAHDDAVRAQRFEVLYTDDAMARALADVRDAIGFFDRGQLRTRRLPAVAIEGVAAPKPLLIVVSDDRLDDFLAFLSSEAAQQVIVESGYELP

Radius of gyration: 22.44 Å; Cα contacts (8 Å, |Δi|>4): 447; chains: 1; bounding box: 50×39×77 Å